Protein AF-A0A958MTB6-F1 (afdb_monomer_lite)

Radius of gyration: 20.21 Å; chains: 1; bounding box: 45×56×53 Å

Structure (mmCIF, N/CA/C/O backbone):
data_AF-A0A958MTB6-F1
#
_entry.id   AF-A0A958MTB6-F1
#
loop_
_atom_site.group_PDB
_atom_site.id
_atom_site.type_symbol
_atom_site.label_atom_id
_atom_site.label_alt_id
_atom_site.label_comp_id
_atom_site.label_asym_id
_atom_site.label_entity_id
_atom_site.label_seq_id
_atom_site.pdbx_PDB_ins_code
_atom_site.Cartn_x
_atom_site.Cartn_y
_atom_site.Cartn_z
_atom_site.occupancy
_atom_site.B_iso_or_equiv
_atom_site.auth_seq_id
_atom_site.auth_comp_id
_atom_site.auth_asym_id
_atom_site.auth_atom_id
_atom_site.pdbx_PDB_model_num
ATOM 1 N N . MET A 1 1 ? -4.939 -32.074 14.736 1.00 35.00 1 MET A N 1
ATOM 2 C CA . MET A 1 1 ? -4.522 -30.705 15.102 1.00 35.00 1 MET A CA 1
ATOM 3 C C . MET A 1 1 ? -5.734 -29.823 14.899 1.00 35.00 1 MET A C 1
ATOM 5 O O . MET A 1 1 ? -6.354 -29.906 13.851 1.00 35.00 1 MET A O 1
ATOM 9 N N . THR A 1 2 ? -6.175 -29.160 15.959 1.00 30.06 2 THR A N 1
ATOM 10 C CA . THR A 1 2 ? -7.461 -28.464 16.052 1.00 30.06 2 THR A CA 1
ATOM 11 C C . THR A 1 2 ? -7.505 -27.270 15.102 1.00 30.06 2 THR A C 1
ATOM 13 O O . THR A 1 2 ? -6.701 -26.353 15.252 1.00 30.06 2 THR A O 1
ATOM 16 N N . ASN A 1 3 ? -8.442 -27.291 14.148 1.00 31.84 3 ASN A N 1
ATOM 17 C CA . ASN A 1 3 ? -8.882 -26.104 13.418 1.00 31.84 3 ASN A CA 1
ATOM 18 C C . ASN A 1 3 ? -9.324 -25.067 14.451 1.00 31.84 3 ASN A C 1
ATOM 20 O O . ASN A 1 3 ? -10.330 -25.260 15.132 1.00 31.84 3 ASN A O 1
ATOM 24 N N . VAL A 1 4 ? -8.549 -23.998 14.604 1.00 36.50 4 VAL A N 1
ATOM 25 C CA . VAL A 1 4 ? -9.032 -22.792 15.270 1.00 36.50 4 VAL A CA 1
ATOM 26 C C . VAL A 1 4 ? -9.774 -22.022 14.189 1.00 36.50 4 VAL A C 1
ATOM 28 O O . VAL A 1 4 ? -9.198 -21.182 13.503 1.00 36.50 4 VAL A O 1
ATOM 31 N N . ASP A 1 5 ? -11.035 -22.392 13.969 1.00 39.91 5 ASP A N 1
ATOM 32 C CA . ASP A 1 5 ? -11.940 -21.567 13.181 1.00 39.91 5 ASP A CA 1
ATOM 33 C C . ASP A 1 5 ? -11.981 -20.181 13.836 1.00 39.91 5 ASP A C 1
ATOM 35 O O . ASP A 1 5 ? -12.165 -20.059 15.052 1.00 39.91 5 ASP A O 1
ATOM 39 N N . ALA A 1 6 ? -11.773 -19.128 13.041 1.00 45.69 6 ALA A N 1
ATOM 40 C CA . ALA A 1 6 ? -12.023 -17.768 13.499 1.00 45.69 6 ALA A CA 1
ATOM 41 C C . ALA A 1 6 ? -13.448 -17.708 14.084 1.00 45.69 6 ALA A C 1
ATOM 43 O O . ALA A 1 6 ? -14.355 -18.317 13.502 1.00 45.69 6 ALA A O 1
ATOM 44 N N . PRO A 1 7 ? -13.668 -17.030 15.225 1.00 43.62 7 PRO A N 1
ATOM 45 C CA . PRO A 1 7 ? -14.979 -17.000 15.859 1.00 43.62 7 PRO A CA 1
ATOM 46 C C . PRO A 1 7 ? -16.025 -16.532 14.843 1.00 43.62 7 PRO A C 1
ATOM 48 O O . PRO A 1 7 ? -15.918 -15.437 14.292 1.00 43.62 7 PRO A O 1
ATOM 51 N N . ARG A 1 8 ? -17.015 -17.390 14.562 1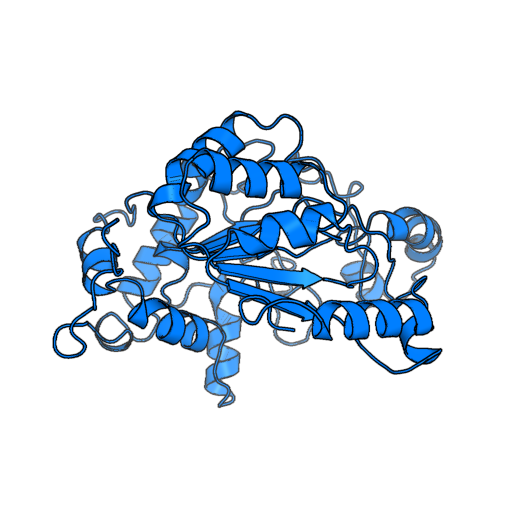.00 47.06 8 ARG A N 1
ATOM 52 C CA . ARG A 1 8 ? -18.190 -17.009 13.773 1.00 47.06 8 ARG A CA 1
ATOM 53 C C . ARG A 1 8 ? -18.909 -15.910 14.544 1.00 47.06 8 ARG A C 1
ATOM 55 O O . ARG A 1 8 ? -19.413 -16.161 15.635 1.00 47.06 8 ARG A O 1
ATOM 62 N N . ILE A 1 9 ? -18.907 -14.707 13.986 1.00 56.41 9 ILE A N 1
ATOM 63 C CA . ILE A 1 9 ? -19.651 -13.572 14.522 1.00 56.41 9 ILE A CA 1
ATOM 64 C C . ILE A 1 9 ? -21.142 -13.863 14.298 1.00 56.41 9 ILE A C 1
ATOM 66 O O . ILE A 1 9 ? -21.537 -14.212 13.185 1.00 56.41 9 ILE A O 1
ATOM 70 N N . ASP A 1 10 ? -21.951 -13.794 15.358 1.00 50.16 10 ASP A N 1
ATOM 71 C CA . ASP A 1 10 ? -23.407 -13.934 15.258 1.00 50.16 10 ASP A CA 1
ATOM 72 C C . ASP A 1 10 ? -23.985 -12.696 14.556 1.00 50.16 10 ASP A C 1
ATOM 74 O O . ASP A 1 10 ? -23.982 -11.591 15.106 1.00 50.16 10 ASP A O 1
ATOM 78 N N . GLU A 1 11 ? -24.481 -12.884 13.331 1.00 51.81 11 GLU A N 1
ATOM 79 C CA . GLU A 1 11 ? -25.045 -11.818 12.494 1.00 51.81 11 GLU A CA 1
ATOM 80 C C . GLU A 1 11 ? -26.240 -11.098 13.149 1.00 51.81 11 GLU A C 1
ATOM 82 O O . GLU A 1 11 ? -26.549 -9.968 12.769 1.00 51.81 11 GLU A O 1
ATOM 87 N N . ASN A 1 12 ? -26.910 -11.710 14.137 1.00 49.66 12 ASN A N 1
ATOM 88 C CA . ASN A 1 12 ? -28.063 -11.107 14.812 1.00 49.66 12 ASN A CA 1
ATOM 89 C C . ASN A 1 12 ? -27.691 -10.159 15.965 1.00 49.66 12 ASN A C 1
ATOM 91 O O . ASN A 1 12 ? -28.542 -9.380 16.396 1.00 49.66 12 ASN A O 1
ATOM 95 N N . GLU A 1 13 ? -26.446 -10.180 16.451 1.00 53.41 13 GLU A N 1
ATOM 96 C CA . GLU A 1 13 ? -25.978 -9.293 17.528 1.00 53.41 13 GLU A CA 1
ATOM 97 C C . GLU A 1 13 ? -25.024 -8.190 17.046 1.00 53.41 13 GLU A C 1
ATOM 99 O O . GLU A 1 13 ? -24.682 -7.279 17.809 1.00 53.41 13 GLU A O 1
ATOM 104 N N . GLU A 1 14 ? -24.589 -8.213 15.789 1.00 65.00 14 GLU A N 1
ATOM 105 C CA . GLU A 1 14 ? -23.603 -7.255 15.306 1.00 65.00 14 GLU A CA 1
ATOM 106 C C . GLU A 1 14 ? -24.216 -5.884 14.963 1.00 65.00 14 GLU A C 1
ATOM 108 O O . GLU A 1 14 ? -25.234 -5.764 14.279 1.00 65.00 14 GLU A O 1
ATOM 113 N N . LEU A 1 15 ? -23.582 -4.811 15.454 1.00 70.38 15 LEU A N 1
ATOM 114 C CA . LEU A 1 15 ? -23.970 -3.444 15.109 1.00 70.38 15 LEU A CA 1
ATOM 115 C C . LEU A 1 15 ? -23.732 -3.215 13.616 1.00 70.38 15 LEU A C 1
ATOM 117 O O . LEU A 1 15 ? -22.616 -3.385 13.135 1.00 70.38 15 LEU A O 1
ATOM 121 N N . ARG A 1 16 ? -24.758 -2.765 12.889 1.00 77.75 16 ARG A N 1
ATOM 122 C CA . ARG A 1 16 ? -24.563 -2.232 11.534 1.00 77.75 16 ARG A CA 1
ATOM 123 C C . ARG A 1 16 ? -23.779 -0.925 11.607 1.00 77.75 16 ARG A C 1
ATOM 125 O O . ARG A 1 16 ? -23.949 -0.158 12.553 1.00 77.75 16 ARG A O 1
ATOM 132 N N . ALA A 1 17 ? -22.965 -0.640 10.594 1.00 73.50 17 ALA A N 1
ATOM 133 C CA . ALA A 1 17 ? -22.175 0.589 10.538 1.00 73.50 17 ALA A CA 1
ATOM 134 C C . ALA A 1 17 ? -23.049 1.846 10.685 1.00 73.50 17 ALA A C 1
ATOM 136 O O . ALA A 1 17 ? -22.712 2.750 11.447 1.00 73.50 17 ALA A O 1
ATOM 137 N N . GLU A 1 18 ? -24.216 1.859 10.037 1.00 76.50 18 GLU A N 1
ATOM 138 C CA . GLU A 1 18 ? -25.180 2.960 10.109 1.00 76.50 18 GLU A CA 1
ATOM 139 C C . GLU A 1 18 ? -25.789 3.132 11.508 1.00 76.50 18 GLU A C 1
ATOM 141 O O . GLU A 1 18 ? -26.249 4.221 11.843 1.00 76.50 18 GLU A O 1
ATOM 146 N N . ALA A 1 19 ? -25.787 2.076 12.331 1.00 80.44 19 ALA A N 1
ATOM 147 C CA . ALA A 1 19 ? -26.238 2.134 13.718 1.00 80.44 19 ALA A CA 1
ATOM 148 C C . ALA A 1 19 ? -25.188 2.758 14.657 1.00 80.44 19 ALA A C 1
ATOM 150 O O . ALA A 1 19 ? -25.546 3.175 15.755 1.00 80.44 19 ALA A O 1
ATOM 151 N N . ILE A 1 20 ? -23.918 2.838 14.235 1.00 90.38 20 ILE A N 1
ATOM 152 C CA . ILE A 1 20 ? -22.859 3.557 14.959 1.00 90.38 20 ILE A CA 1
ATOM 153 C C . ILE A 1 20 ? -22.939 5.044 14.613 1.00 90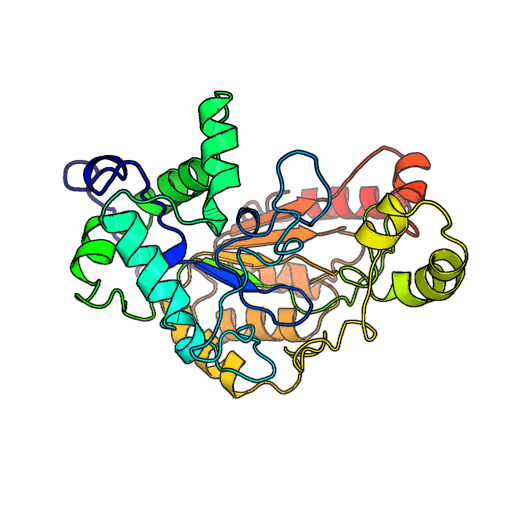.38 20 ILE A C 1
ATOM 155 O O . ILE A 1 20 ? -23.132 5.878 15.493 1.00 90.38 20 ILE A O 1
ATOM 159 N N . SER A 1 21 ? -22.813 5.377 13.326 1.00 94.38 21 SER A N 1
ATOM 160 C CA . SER A 1 21 ? -23.069 6.720 12.805 1.00 94.38 21 SER A CA 1
ATOM 161 C C . SER A 1 21 ? -23.216 6.698 11.274 1.00 94.38 21 SER A C 1
ATOM 163 O O . SER A 1 21 ? -22.693 5.796 10.612 1.00 94.38 21 SER A O 1
ATOM 165 N N . PRO A 1 22 ? -23.842 7.720 10.658 1.00 93.56 22 PRO A N 1
ATOM 166 C CA . PRO A 1 22 ? -23.945 7.813 9.197 1.00 93.56 22 PRO A CA 1
ATOM 167 C C . PRO A 1 22 ? -22.590 7.911 8.470 1.00 93.56 22 PRO A C 1
ATOM 169 O O . PRO A 1 22 ? -22.482 7.559 7.291 1.00 93.56 22 PRO A O 1
ATOM 172 N N . THR A 1 23 ? -21.551 8.397 9.158 1.00 94.50 23 THR A N 1
ATOM 173 C CA . THR A 1 23 ? -20.219 8.648 8.582 1.00 94.50 23 THR A CA 1
ATOM 174 C C . THR A 1 23 ? -19.189 7.585 8.947 1.00 94.50 23 THR A C 1
ATOM 176 O O . THR A 1 23 ? -18.033 7.690 8.527 1.00 94.50 23 THR A O 1
ATOM 179 N N . PHE A 1 24 ? -19.595 6.546 9.685 1.00 96.06 24 PHE A N 1
ATOM 180 C CA . PHE A 1 24 ? -18.700 5.496 10.143 1.00 96.06 24 PHE A CA 1
ATOM 181 C C . PHE A 1 24 ? -17.977 4.810 8.974 1.00 96.06 24 PHE A C 1
ATOM 183 O O . PHE A 1 24 ? -18.545 4.497 7.923 1.00 96.06 24 PHE A O 1
ATOM 190 N N . CYS A 1 25 ? -16.686 4.580 9.168 1.00 96.25 25 CYS A N 1
ATOM 191 C CA . CYS A 1 25 ? -15.827 3.792 8.301 1.00 96.25 25 CYS A CA 1
ATOM 192 C C . CYS A 1 25 ? -14.950 2.957 9.218 1.00 96.25 25 CYS A C 1
ATOM 194 O O . CYS A 1 25 ? -14.356 3.507 10.134 1.00 96.25 25 CYS A O 1
ATOM 196 N N . ILE A 1 26 ? -14.824 1.658 8.972 1.00 96.69 26 ILE A N 1
ATOM 197 C CA . ILE A 1 26 ? -14.063 0.787 9.874 1.00 96.69 26 ILE A CA 1
ATOM 198 C C . ILE A 1 26 ? -12.541 1.008 9.818 1.00 96.69 26 ILE A C 1
ATOM 200 O O . ILE A 1 26 ? -11.830 0.739 10.783 1.00 96.69 26 ILE A O 1
ATOM 204 N N . LEU A 1 27 ? -12.014 1.509 8.694 1.00 96.94 27 LEU A N 1
ATOM 205 C CA . LEU A 1 27 ? -10.569 1.549 8.434 1.00 96.94 27 LEU A CA 1
ATOM 206 C C . LEU A 1 27 ? -9.734 2.235 9.534 1.00 96.94 27 LEU A C 1
ATOM 208 O O . LEU A 1 27 ? -8.712 1.663 9.900 1.00 96.94 27 LEU A O 1
ATOM 212 N N . PRO A 1 28 ? -10.127 3.384 10.121 1.00 96.50 28 PRO A N 1
ATOM 213 C CA . PRO A 1 28 ? -9.334 4.031 11.168 1.00 96.50 28 PRO A CA 1
ATOM 214 C C . PRO A 1 28 ? -9.104 3.170 12.421 1.00 96.50 28 PRO A C 1
ATOM 216 O O . PRO A 1 28 ? -8.215 3.489 13.212 1.00 96.50 28 PRO A O 1
ATOM 219 N N . TRP A 1 29 ? -9.892 2.110 12.622 1.00 97.44 29 TRP A N 1
ATOM 220 C CA . TRP A 1 29 ? -9.763 1.182 13.748 1.00 97.44 29 TRP A CA 1
ATOM 221 C C . TRP A 1 29 ? -8.902 -0.044 13.447 1.00 97.44 29 TRP A C 1
ATOM 223 O O . TRP A 1 29 ? -8.425 -0.670 14.385 1.00 97.44 29 TRP A O 1
ATOM 233 N N . ILE A 1 30 ? -8.713 -0.409 12.175 1.00 97.19 30 ILE A N 1
ATOM 234 C CA . ILE A 1 30 ? -8.133 -1.717 11.818 1.00 97.19 30 ILE A CA 1
ATOM 235 C C . ILE A 1 30 ? -7.015 -1.663 10.776 1.00 97.19 30 ILE A C 1
ATOM 237 O O . ILE A 1 30 ? -6.334 -2.669 10.574 1.00 97.19 30 ILE A O 1
ATOM 241 N N . HIS A 1 31 ? -6.849 -0.528 10.091 1.00 96.88 31 HIS A N 1
ATOM 242 C CA . HIS A 1 31 ? -6.055 -0.423 8.874 1.00 96.88 31 HIS A CA 1
ATOM 243 C C . HIS A 1 31 ? -4.802 0.432 9.054 1.00 96.88 31 HIS A C 1
ATOM 245 O O . HIS A 1 31 ? -4.875 1.608 9.409 1.00 96.88 31 HIS A O 1
ATOM 251 N N . LEU A 1 32 ? -3.658 -0.152 8.716 1.00 96.00 32 LEU A N 1
ATOM 252 C CA . LEU A 1 32 ? -2.387 0.535 8.537 1.00 96.00 32 LEU A CA 1
ATOM 253 C C . LEU A 1 32 ? -2.142 0.756 7.044 1.00 96.00 32 LEU A C 1
ATOM 255 O O . LEU A 1 32 ? -2.235 -0.191 6.274 1.00 96.00 32 LEU A O 1
ATOM 259 N N . SER A 1 33 ? -1.773 1.969 6.624 1.00 95.06 33 SER A N 1
ATOM 260 C CA . SER A 1 33 ? -1.442 2.245 5.222 1.00 95.06 33 SER A CA 1
ATOM 261 C C . SER A 1 33 ? -0.252 3.179 5.090 1.00 95.06 33 SER A C 1
ATOM 263 O O . SER A 1 33 ? -0.234 4.259 5.687 1.00 95.06 33 SER A O 1
ATOM 265 N N . THR A 1 34 ? 0.721 2.793 4.267 1.00 93.81 34 THR A N 1
ATOM 266 C CA . THR A 1 34 ? 1.902 3.611 3.972 1.00 93.81 34 THR A CA 1
ATOM 267 C C . THR A 1 34 ? 1.862 4.179 2.553 1.00 93.81 34 THR A C 1
ATOM 269 O O . THR A 1 34 ? 1.105 3.751 1.679 1.00 93.81 34 THR A O 1
ATOM 272 N N . ARG A 1 35 ? 2.675 5.204 2.312 1.00 91.19 35 ARG A N 1
ATOM 273 C CA . ARG A 1 35 ? 3.118 5.637 0.984 1.00 91.19 35 ARG A CA 1
ATOM 274 C C . ARG A 1 35 ? 4.529 5.116 0.715 1.00 91.19 35 ARG A C 1
ATOM 276 O O . ARG A 1 35 ? 5.248 4.818 1.668 1.00 91.19 35 ARG A O 1
ATOM 283 N N . PRO A 1 36 ? 4.972 5.100 -0.556 1.00 92.50 36 PRO A N 1
ATOM 284 C CA . PRO A 1 36 ? 6.339 4.719 -0.901 1.00 92.50 36 PRO A CA 1
ATOM 285 C C . PRO A 1 36 ? 7.420 5.456 -0.095 1.00 92.50 36 PRO A C 1
ATOM 287 O O . PRO A 1 36 ? 8.438 4.873 0.244 1.00 92.50 36 PRO A O 1
ATOM 290 N N . ASN A 1 37 ? 7.210 6.723 0.261 1.00 91.06 37 ASN A N 1
ATOM 291 C CA . ASN A 1 37 ? 8.175 7.523 1.027 1.00 91.06 37 ASN A CA 1
ATOM 292 C C . ASN A 1 37 ? 8.080 7.358 2.562 1.00 91.06 37 ASN A C 1
ATOM 294 O O . ASN A 1 37 ? 8.682 8.141 3.297 1.00 91.06 37 ASN A O 1
ATOM 298 N N . GLY A 1 38 ? 7.279 6.409 3.052 1.00 92.12 38 GLY A N 1
ATOM 299 C CA . GLY A 1 38 ? 7.103 6.139 4.481 1.00 92.12 38 GLY A CA 1
ATOM 300 C C . GLY A 1 38 ? 6.039 6.991 5.172 1.00 92.12 38 GLY A C 1
ATOM 301 O O . GLY A 1 38 ? 5.773 6.768 6.351 1.00 92.12 38 GLY A O 1
ATOM 302 N N . HIS A 1 39 ? 5.388 7.935 4.474 1.00 92.00 39 HIS A N 1
ATOM 303 C CA . HIS A 1 39 ? 4.237 8.648 5.041 1.00 92.00 39 HIS A CA 1
ATOM 304 C C . HIS A 1 39 ? 3.110 7.673 5.363 1.00 92.00 39 HIS A C 1
ATOM 306 O O . HIS A 1 39 ? 2.659 6.923 4.494 1.00 92.00 39 HIS A O 1
ATOM 312 N N . LEU A 1 40 ? 2.609 7.743 6.589 1.00 93.25 40 LEU A N 1
ATOM 313 C CA . LEU A 1 40 ? 1.406 7.036 6.989 1.00 93.25 40 LEU A CA 1
ATOM 314 C C . LEU A 1 40 ? 0.171 7.807 6.530 1.00 93.25 40 LEU A C 1
ATOM 316 O O . LEU A 1 40 ? 0.140 9.041 6.523 1.00 93.25 40 LEU A O 1
ATOM 320 N N . ARG A 1 41 ? -0.861 7.075 6.116 1.00 92.50 41 ARG A N 1
ATOM 321 C CA . ARG A 1 41 ? -2.116 7.648 5.625 1.00 92.50 41 ARG A CA 1
ATOM 322 C C . ARG A 1 41 ? -3.327 6.908 6.167 1.00 92.50 41 ARG A C 1
ATOM 324 O O . ARG A 1 41 ? -3.257 5.714 6.425 1.00 92.50 41 ARG A O 1
ATOM 331 N N . LEU A 1 42 ? -4.453 7.612 6.255 1.00 93.12 42 LEU A N 1
ATOM 332 C CA . LEU A 1 42 ? -5.706 7.055 6.765 1.00 93.12 42 LEU A CA 1
ATOM 333 C C . LEU A 1 42 ? -6.189 5.868 5.914 1.00 93.12 42 LEU A C 1
ATOM 335 O O . LEU A 1 42 ? -6.527 4.798 6.414 1.00 93.12 42 LEU A O 1
ATOM 339 N N . CYS A 1 43 ? -6.212 6.059 4.595 1.00 92.31 43 CYS A N 1
ATOM 340 C CA . CYS A 1 43 ? -6.398 4.995 3.618 1.00 92.31 43 CYS A CA 1
ATOM 341 C C . CYS A 1 43 ? -5.910 5.445 2.235 1.00 92.31 43 CYS A C 1
ATOM 343 O O . CYS A 1 43 ? -5.596 6.619 2.017 1.00 92.31 43 CYS A O 1
ATOM 345 N N . CYS A 1 44 ? -5.883 4.528 1.266 1.00 85.81 44 CYS A N 1
ATOM 346 C CA . CYS A 1 44 ? -5.471 4.851 -0.100 1.00 85.81 44 CYS A CA 1
ATOM 347 C C . CYS A 1 44 ? -6.386 5.884 -0.793 1.00 85.81 44 CYS A C 1
ATOM 349 O O . CYS A 1 44 ? -5.900 6.680 -1.589 1.00 85.81 44 CYS A O 1
ATOM 351 N N . THR A 1 45 ? -7.687 5.920 -0.474 1.00 84.31 45 THR A N 1
ATOM 352 C CA . THR A 1 45 ? -8.650 6.873 -1.071 1.00 84.31 45 THR A CA 1
ATOM 353 C C . THR A 1 45 ? -8.627 8.238 -0.392 1.00 84.31 45 THR A C 1
ATOM 355 O O . THR A 1 45 ? -8.892 9.244 -1.048 1.00 84.31 45 THR A O 1
ATOM 358 N N . ALA A 1 46 ? -8.245 8.288 0.888 1.00 78.44 46 ALA A N 1
ATOM 359 C CA . ALA A 1 46 ? -8.120 9.525 1.661 1.00 78.44 46 ALA A CA 1
ATOM 360 C C . ALA A 1 46 ? -7.034 10.473 1.122 1.00 78.44 46 ALA A C 1
ATOM 362 O O . ALA A 1 46 ? -6.916 11.620 1.534 1.00 78.44 46 ALA A O 1
ATOM 363 N N . ASN A 1 47 ? -6.240 9.962 0.187 1.00 64.69 47 ASN A N 1
ATOM 364 C CA . ASN A 1 47 ? -5.106 10.588 -0.456 1.00 64.69 47 ASN A CA 1
ATOM 365 C C . ASN A 1 47 ? -5.246 10.468 -1.973 1.00 64.69 47 ASN A C 1
ATOM 367 O O . ASN A 1 47 ? -4.281 10.113 -2.648 1.00 64.69 47 ASN A O 1
ATOM 371 N N . ALA A 1 48 ? -6.454 10.697 -2.506 1.00 50.59 48 ALA A N 1
ATOM 372 C CA . ALA A 1 48 ? -6.626 10.799 -3.947 1.00 50.59 48 ALA A CA 1
ATOM 373 C C . ALA A 1 48 ? -5.545 11.764 -4.458 1.00 50.59 48 ALA A C 1
ATOM 375 O O . ALA A 1 48 ? -5.435 12.887 -3.984 1.00 50.59 48 ALA A O 1
ATOM 376 N N . SER A 1 49 ? -4.642 11.204 -5.256 1.00 50.31 49 SER A N 1
ATOM 377 C CA . SER A 1 49 ? -3.441 11.798 -5.836 1.00 50.31 49 SER A CA 1
ATOM 378 C C . SER A 1 49 ? -3.768 13.147 -6.440 1.00 50.31 49 SER A C 1
ATOM 380 O O . SER A 1 49 ? -4.635 13.085 -7.287 1.00 50.31 49 SER A O 1
ATOM 382 N N . SER A 1 50 ? -3.090 14.267 -6.135 1.00 48.66 50 SER A N 1
ATOM 383 C CA . SER A 1 50 ? -3.399 15.679 -6.526 1.00 48.66 50 SER A CA 1
ATOM 384 C C . SER A 1 50 ? -3.932 15.949 -7.957 1.00 48.66 50 SER A C 1
ATOM 386 O O . SER A 1 50 ? -4.371 17.045 -8.287 1.00 48.66 50 SER A O 1
ATOM 388 N N . VAL A 1 51 ? -3.877 14.941 -8.814 1.00 46.28 51 VAL A N 1
ATOM 389 C CA . VAL A 1 51 ? -4.527 14.700 -10.098 1.00 46.28 51 VAL A CA 1
ATOM 390 C C . VAL A 1 51 ? -6.049 14.436 -9.982 1.00 46.28 51 VAL A C 1
ATOM 392 O O . VAL A 1 51 ? -6.493 13.333 -9.659 1.00 46.28 51 VAL A O 1
ATOM 395 N N . GLY A 1 52 ? -6.881 15.416 -10.349 1.00 48.25 52 GLY A N 1
ATOM 396 C CA . GLY A 1 52 ? -8.311 15.213 -10.651 1.00 48.25 52 GLY A CA 1
ATOM 397 C C . GLY A 1 52 ? -9.233 16.342 -10.176 1.00 48.25 52 GLY A C 1
ATOM 398 O O . GLY A 1 52 ? -8.955 17.020 -9.192 1.00 48.25 52 GLY A O 1
ATOM 399 N N . ALA A 1 53 ? -10.369 16.532 -10.858 1.00 45.56 53 ALA A N 1
ATOM 400 C CA . ALA A 1 53 ? -11.288 17.655 -10.617 1.00 45.56 53 ALA A CA 1
ATOM 401 C C . ALA A 1 53 ? -11.966 17.651 -9.231 1.00 45.56 53 ALA A C 1
ATOM 403 O O . ALA A 1 53 ? -12.447 18.685 -8.774 1.00 45.56 53 ALA A O 1
ATOM 404 N N . THR A 1 54 ? -12.011 16.505 -8.547 1.00 47.28 54 THR A N 1
ATOM 405 C CA . THR A 1 54 ? -12.725 16.343 -7.269 1.00 47.28 54 THR A CA 1
ATOM 406 C C . THR A 1 54 ? -11.854 16.552 -6.029 1.00 47.28 54 THR A C 1
ATOM 408 O O . THR A 1 54 ? -12.352 16.386 -4.908 1.00 47.28 54 THR A O 1
ATOM 411 N N . GLN A 1 55 ? -10.585 16.926 -6.207 1.00 54.72 55 GLN A N 1
ATOM 412 C CA . GLN A 1 55 ? -9.580 16.899 -5.149 1.00 54.72 55 GLN A CA 1
ATOM 413 C C . GLN A 1 55 ? -9.273 18.240 -4.500 1.00 54.72 55 GLN A C 1
ATOM 415 O O . GLN A 1 55 ? -9.497 19.312 -5.060 1.00 54.72 55 GLN A O 1
ATOM 420 N N . ASP A 1 56 ? -8.718 18.148 -3.294 1.00 52.94 56 ASP A N 1
ATOM 421 C CA . ASP A 1 56 ? -8.280 19.297 -2.525 1.00 52.94 56 ASP A CA 1
ATOM 422 C C . ASP A 1 56 ? -6.961 19.861 -3.085 1.00 52.94 56 ASP A C 1
ATOM 424 O O . ASP A 1 56 ? -5.878 19.304 -2.881 1.00 52.94 56 ASP A O 1
ATOM 428 N N . LYS A 1 57 ? -7.066 20.996 -3.788 1.00 53.50 57 LYS A N 1
ATOM 429 C CA . LYS A 1 57 ? -5.920 21.752 -4.319 1.00 53.50 57 LYS A CA 1
ATOM 430 C C . LYS A 1 57 ? -5.158 22.536 -3.241 1.00 53.50 57 LYS A C 1
ATOM 432 O O . LYS A 1 57 ? -4.029 22.945 -3.483 1.00 53.50 57 LYS A O 1
ATOM 437 N N . LYS A 1 58 ? -5.753 22.763 -2.063 1.00 51.41 58 LYS A N 1
ATOM 438 C CA . LYS A 1 58 ? -5.157 23.529 -0.956 1.00 51.41 58 LYS A CA 1
ATOM 439 C C . LYS A 1 58 ? -4.143 22.692 -0.177 1.00 51.41 58 LYS A C 1
ATOM 441 O O . LYS A 1 58 ? -3.128 23.231 0.252 1.00 51.41 58 LYS A O 1
ATOM 446 N N . TYR A 1 59 ? -4.404 21.395 -0.016 1.00 51.34 59 TYR A N 1
ATOM 447 C CA . TYR A 1 59 ? -3.524 20.468 0.709 1.00 51.34 59 TYR A CA 1
ATOM 448 C C . TYR A 1 59 ? -2.833 19.431 -0.195 1.00 51.34 59 TYR A C 1
ATOM 450 O O . TYR A 1 59 ? -2.260 18.473 0.312 1.00 51.34 59 TYR A O 1
ATOM 458 N N . GLY A 1 60 ? -2.878 19.606 -1.522 1.00 55.03 60 GLY A N 1
ATOM 459 C CA . GLY A 1 60 ? -1.946 18.968 -2.462 1.00 55.03 60 GLY A CA 1
ATOM 460 C C . GLY A 1 60 ? -1.880 17.440 -2.406 1.00 55.03 60 GLY A C 1
ATOM 461 O O . GLY A 1 60 ? -0.788 16.880 -2.430 1.00 55.03 60 GLY A O 1
ATOM 462 N N . GLY A 1 61 ? -3.024 16.755 -2.321 1.00 60.34 61 GLY A N 1
ATOM 463 C CA . GLY A 1 61 ? -3.076 15.288 -2.264 1.00 60.34 61 GLY A CA 1
ATOM 464 C C . GLY A 1 61 ? -2.551 14.687 -0.954 1.00 60.34 61 GLY A C 1
ATOM 465 O O . GLY A 1 61 ? -2.426 13.470 -0.868 1.00 60.34 61 GLY A O 1
ATOM 466 N N . GLU A 1 62 ? -2.256 15.500 0.064 1.00 71.12 62 GLU A N 1
ATOM 467 C CA . GLU A 1 62 ? -1.718 15.084 1.370 1.00 71.12 62 GLU A CA 1
ATOM 468 C C . GLU A 1 62 ? -2.755 15.153 2.503 1.00 71.12 62 GLU A C 1
ATOM 470 O O . GLU A 1 62 ? -2.435 14.940 3.671 1.00 71.12 62 GLU A O 1
ATOM 475 N N . VAL A 1 63 ? -4.019 15.433 2.177 1.00 74.75 63 VAL A N 1
ATOM 476 C CA . VAL A 1 63 ? -5.108 15.612 3.154 1.00 74.75 63 VAL A CA 1
ATOM 477 C C . VAL A 1 63 ? -5.327 14.391 4.061 1.00 74.75 63 VAL A C 1
ATOM 479 O O . VAL A 1 63 ? -5.705 14.535 5.224 1.00 74.75 63 VAL A O 1
ATOM 482 N N . GLY A 1 64 ? -5.063 13.188 3.551 1.00 81.38 64 GLY A N 1
ATOM 483 C CA . GLY A 1 64 ? -5.155 11.930 4.285 1.00 81.38 64 GLY A CA 1
ATOM 484 C C . GLY A 1 64 ? -3.838 11.440 4.878 1.00 81.38 64 GLY A C 1
ATOM 485 O O . GLY A 1 64 ? -3.806 10.302 5.341 1.00 81.38 64 GLY A O 1
ATOM 486 N N . ILE A 1 65 ? -2.754 12.223 4.830 1.00 89.00 65 ILE A N 1
ATOM 487 C CA . ILE A 1 65 ? -1.512 11.914 5.552 1.00 89.00 65 ILE A CA 1
ATOM 488 C C . ILE A 1 65 ? -1.740 12.157 7.045 1.00 89.00 65 ILE A C 1
ATOM 490 O O . ILE A 1 65 ? -2.250 13.206 7.441 1.00 89.00 65 ILE A O 1
ATOM 494 N N . LEU A 1 66 ? -1.362 11.178 7.867 1.00 91.06 66 LEU A N 1
ATOM 495 C CA . LEU A 1 66 ? -1.403 11.305 9.321 1.00 91.06 66 LEU A CA 1
ATOM 496 C C . LEU A 1 66 ? -0.426 12.396 9.748 1.00 91.06 66 LEU A C 1
ATOM 498 O O . LEU A 1 66 ? 0.689 12.458 9.236 1.00 91.06 66 LEU A O 1
ATOM 502 N N . LYS A 1 67 ? -0.819 13.233 10.706 1.00 87.50 67 LYS A N 1
ATOM 503 C CA . LYS A 1 67 ? 0.028 14.315 11.218 1.00 87.50 67 LYS A CA 1
ATOM 504 C C . LYS A 1 67 ? 0.307 14.122 12.698 1.00 87.50 67 LYS A C 1
ATOM 506 O O . LYS A 1 67 ? -0.587 13.741 13.453 1.00 87.50 67 LYS A O 1
ATOM 511 N N . ASN A 1 68 ? 1.546 14.381 13.097 1.00 81.19 68 ASN A N 1
ATOM 512 C CA . ASN A 1 68 ? 1.917 14.458 14.503 1.00 81.19 68 ASN A CA 1
ATOM 513 C C . ASN A 1 68 ? 1.422 15.774 15.130 1.00 81.19 68 ASN A C 1
ATOM 515 O O . ASN A 1 68 ? 0.850 16.631 14.456 1.00 81.19 68 ASN A O 1
ATOM 519 N N . GLU A 1 69 ? 1.657 15.936 16.430 1.00 78.50 69 GLU A N 1
ATOM 520 C CA . GLU A 1 69 ? 1.194 17.085 17.224 1.00 78.50 69 GLU A CA 1
ATOM 521 C C . GLU A 1 69 ? 1.750 18.432 16.733 1.00 78.50 69 GLU A C 1
ATOM 523 O O . GLU A 1 69 ? 1.106 19.467 16.883 1.00 78.50 69 GLU A O 1
ATOM 528 N N . ASN A 1 70 ? 2.901 18.415 16.055 1.00 80.12 70 ASN A N 1
ATOM 529 C CA . ASN A 1 70 ? 3.523 19.597 15.456 1.00 80.12 70 ASN A CA 1
ATOM 530 C C . ASN A 1 70 ? 3.013 19.882 14.030 1.00 80.12 70 ASN A C 1
ATOM 532 O O . ASN A 1 70 ? 3.554 20.740 13.333 1.00 80.12 70 ASN A O 1
ATOM 536 N N . GLY A 1 71 ? 2.015 19.130 13.555 1.00 80.44 71 GLY A N 1
ATOM 537 C CA . GLY A 1 71 ? 1.450 19.250 12.213 1.00 80.44 71 GLY A CA 1
ATOM 538 C C . GLY A 1 71 ? 2.318 18.666 11.093 1.00 80.44 71 GLY A C 1
ATOM 539 O O . GLY A 1 71 ? 1.936 18.785 9.927 1.00 80.44 71 GLY A O 1
ATOM 540 N N . ARG A 1 72 ? 3.452 18.025 11.416 1.00 83.94 72 ARG A N 1
ATOM 541 C CA . ARG A 1 72 ? 4.321 17.352 10.434 1.00 83.94 72 ARG A CA 1
ATOM 542 C C . ARG A 1 72 ? 3.763 15.968 10.079 1.00 83.94 72 ARG A C 1
ATOM 544 O O . ARG A 1 72 ? 3.129 15.346 10.935 1.00 83.94 72 ARG A O 1
ATOM 551 N N . PRO A 1 73 ? 4.001 15.457 8.858 1.00 88.44 73 PRO A N 1
ATOM 552 C CA . PRO A 1 73 ? 3.650 14.086 8.499 1.00 88.44 73 PRO A CA 1
ATOM 553 C C . PRO A 1 73 ? 4.194 13.059 9.498 1.00 88.44 73 PRO A C 1
ATOM 555 O O . PRO A 1 73 ? 5.373 13.081 9.839 1.00 88.44 73 PRO A O 1
ATOM 558 N N . ALA A 1 74 ? 3.348 12.128 9.935 1.00 91.19 74 ALA A N 1
ATOM 559 C CA . ALA A 1 74 ? 3.793 10.908 10.590 1.00 91.19 74 ALA A CA 1
ATOM 560 C C . ALA A 1 74 ? 4.458 10.029 9.523 1.00 91.19 74 ALA A C 1
ATOM 562 O O . ALA A 1 74 ? 3.795 9.497 8.625 1.00 91.19 74 ALA A O 1
ATOM 563 N N . ASN A 1 75 ? 5.782 9.939 9.590 1.00 92.81 75 ASN A N 1
ATOM 564 C CA . ASN A 1 75 ? 6.602 9.214 8.634 1.00 92.81 75 ASN A CA 1
ATOM 565 C C . ASN A 1 75 ? 7.401 8.133 9.364 1.00 92.81 75 ASN A C 1
ATOM 567 O O . ASN A 1 75 ? 8.062 8.437 10.351 1.00 92.81 75 ASN A O 1
ATOM 571 N N . LEU A 1 76 ? 7.405 6.909 8.837 1.00 92.94 76 LEU A N 1
ATOM 572 C CA . LEU A 1 76 ? 8.155 5.781 9.401 1.00 92.94 76 LEU A CA 1
ATOM 573 C C . LEU A 1 76 ? 9.685 5.967 9.413 1.00 92.94 76 LEU A C 1
ATOM 575 O O . LEU A 1 76 ? 10.385 5.182 10.038 1.00 92.94 76 LEU A O 1
ATOM 579 N N . ASN A 1 77 ? 10.210 7.013 8.769 1.00 89.31 77 ASN A N 1
ATOM 580 C CA . ASN A 1 77 ? 11.608 7.439 8.895 1.00 89.31 77 ASN A CA 1
ATOM 581 C C . ASN A 1 77 ? 11.920 8.176 10.210 1.00 89.31 77 ASN A C 1
ATOM 583 O O . ASN A 1 77 ? 13.076 8.231 10.614 1.00 89.31 77 ASN A O 1
ATOM 587 N N . GLU A 1 78 ? 10.918 8.787 10.847 1.00 88.88 78 GLU A N 1
ATOM 588 C CA . GLU A 1 78 ? 11.095 9.645 12.032 1.00 88.88 78 GLU A CA 1
ATOM 589 C C . GLU A 1 78 ? 10.148 9.274 13.190 1.00 88.88 78 GLU A C 1
ATOM 591 O O . GLU A 1 78 ? 10.281 9.794 14.294 1.00 88.88 78 GLU A O 1
ATOM 596 N N . THR A 1 79 ? 9.145 8.428 12.954 1.00 88.94 79 THR A N 1
ATOM 597 C CA . THR A 1 79 ? 8.092 8.063 13.912 1.00 88.94 79 THR A CA 1
ATOM 598 C C . THR A 1 79 ? 7.845 6.562 13.850 1.00 88.94 79 THR A C 1
ATOM 600 O O . THR A 1 79 ? 7.815 5.989 12.764 1.00 88.94 79 THR A O 1
ATOM 603 N N . ASP A 1 80 ? 7.637 5.922 14.997 1.00 92.25 80 ASP A N 1
ATOM 604 C CA . ASP A 1 80 ? 7.292 4.503 15.055 1.00 92.25 80 ASP A CA 1
ATOM 605 C C . ASP A 1 80 ? 5.803 4.247 14.732 1.00 92.25 80 ASP A C 1
ATOM 607 O O . ASP A 1 80 ? 4.962 5.154 14.748 1.00 92.25 80 ASP A O 1
ATOM 611 N N . LEU A 1 81 ? 5.472 2.996 14.406 1.00 94.25 81 LEU A N 1
ATOM 612 C CA . LEU A 1 81 ? 4.140 2.583 13.964 1.00 94.25 81 LEU A CA 1
ATOM 613 C C . LEU A 1 81 ? 3.068 2.857 15.028 1.00 94.25 81 LEU A C 1
ATOM 615 O O . LEU A 1 81 ? 2.004 3.392 14.704 1.00 94.25 81 LEU A O 1
ATOM 619 N N . LEU A 1 82 ? 3.330 2.505 16.288 1.00 94.25 82 LEU A N 1
ATOM 620 C CA . LEU A 1 82 ? 2.332 2.600 17.356 1.00 94.25 82 LEU A CA 1
ATOM 621 C C . LEU A 1 82 ? 2.084 4.049 17.792 1.00 94.25 82 LEU A C 1
ATOM 623 O O . LEU A 1 82 ? 0.933 4.426 18.023 1.00 94.25 82 LEU A O 1
ATOM 627 N N . SER A 1 83 ? 3.122 4.888 17.815 1.00 93.38 83 SER A N 1
ATOM 628 C CA . SER A 1 83 ? 2.963 6.332 18.027 1.00 93.38 83 SER A CA 1
ATOM 629 C C . SER A 1 83 ? 2.075 6.967 16.957 1.00 93.38 83 SER A C 1
ATOM 631 O O . SER A 1 83 ? 1.224 7.805 17.258 1.00 93.38 83 SER A O 1
ATOM 633 N N . ALA A 1 84 ? 2.223 6.554 15.696 1.00 93.69 84 ALA A N 1
ATOM 634 C CA . ALA A 1 84 ? 1.372 7.051 14.624 1.00 93.69 84 ALA A CA 1
ATOM 635 C C . ALA A 1 84 ? -0.060 6.488 14.675 1.00 93.69 84 ALA A C 1
ATOM 637 O O . ALA A 1 84 ? -1.005 7.216 14.371 1.00 93.69 84 ALA A O 1
ATOM 638 N N . TRP A 1 85 ? -0.235 5.231 15.099 1.00 95.50 85 TRP A N 1
ATOM 639 C CA . TRP A 1 85 ? -1.533 4.551 15.206 1.00 95.50 85 TRP A CA 1
ATOM 640 C C . TRP A 1 85 ? -2.555 5.301 16.073 1.00 95.50 85 TRP A C 1
ATOM 642 O O . TRP A 1 85 ? -3.745 5.344 15.749 1.00 95.50 85 TRP A O 1
ATOM 652 N N . ASN A 1 86 ? -2.086 5.906 17.165 1.00 94.75 86 ASN A N 1
ATOM 653 C CA . ASN A 1 86 ? -2.898 6.670 18.110 1.00 94.75 86 ASN A CA 1
ATOM 654 C C . ASN A 1 86 ? -2.481 8.138 18.197 1.00 94.75 86 ASN A C 1
ATOM 656 O O . ASN A 1 86 ? -2.702 8.762 19.230 1.00 94.75 86 ASN A O 1
ATOM 660 N N . ASN A 1 87 ? -1.905 8.721 17.144 1.00 93.56 87 ASN A N 1
ATOM 661 C CA . ASN A 1 87 ? -1.615 10.154 17.154 1.00 93.56 87 ASN A CA 1
ATOM 662 C C . ASN A 1 87 ? -2.902 11.004 17.206 1.00 93.56 87 ASN A C 1
ATOM 664 O O . ASN A 1 87 ? -4.009 10.509 16.976 1.00 93.56 87 ASN A O 1
ATOM 668 N N . GLN A 1 88 ? -2.752 12.305 17.479 1.00 92.62 88 GLN A N 1
ATOM 669 C CA . GLN A 1 88 ? -3.890 13.224 17.589 1.00 92.62 88 GLN A CA 1
ATOM 670 C C . GLN A 1 88 ? -4.790 13.189 16.343 1.00 92.62 88 GLN A C 1
ATOM 672 O O . GLN A 1 88 ? -6.006 13.131 16.479 1.00 92.62 88 GLN A O 1
ATOM 677 N N . TYR A 1 89 ? -4.208 13.121 15.140 1.00 92.88 89 TYR A N 1
ATOM 678 C CA . TYR A 1 89 ? -4.976 13.036 13.895 1.00 92.88 89 TYR A CA 1
ATOM 679 C C . TYR A 1 89 ? -5.898 11.805 13.854 1.00 92.88 89 TYR A C 1
ATOM 681 O O . TYR A 1 89 ? -7.075 11.931 13.525 1.00 92.88 89 TYR A O 1
ATOM 689 N N . MET A 1 90 ? -5.390 10.613 14.182 1.00 95.62 90 MET A N 1
ATOM 690 C CA . MET A 1 90 ? -6.184 9.379 14.165 1.00 95.62 90 MET A CA 1
ATOM 691 C C . MET A 1 90 ? -7.276 9.390 15.231 1.00 95.62 90 MET A C 1
ATOM 693 O O . MET A 1 90 ? -8.414 9.012 14.944 1.00 95.62 90 MET A O 1
ATOM 697 N N . ARG A 1 91 ? -6.946 9.869 16.436 1.00 96.00 91 ARG A N 1
ATOM 698 C CA . ARG A 1 91 ? -7.906 10.053 17.529 1.00 96.00 91 ARG A CA 1
ATOM 699 C C . ARG A 1 91 ? -9.049 10.986 17.123 1.00 96.00 91 ARG A C 1
ATOM 701 O O . ARG A 1 91 ? -10.217 10.618 17.252 1.00 96.00 91 ARG A O 1
ATOM 708 N N . ASP A 1 92 ? -8.718 12.134 16.534 1.00 94.81 92 ASP A N 1
ATOM 709 C CA . ASP A 1 92 ? -9.696 13.111 16.051 1.00 94.81 92 ASP A CA 1
ATOM 710 C C . ASP A 1 92 ? -10.586 12.529 14.954 1.00 94.81 92 ASP A C 1
ATOM 712 O O . ASP A 1 92 ? -11.804 12.687 15.005 1.00 94.81 92 ASP A O 1
ATOM 716 N N . VAL A 1 93 ? -10.006 11.813 13.985 1.00 95.25 93 VAL A N 1
ATOM 717 C CA . VAL A 1 93 ? -10.763 11.170 12.902 1.00 95.25 93 VAL A CA 1
ATOM 718 C C . VAL A 1 93 ? -11.774 10.163 13.450 1.00 95.25 93 VAL A C 1
ATOM 720 O O . VAL A 1 93 ? -12.933 10.187 13.032 1.00 95.25 93 VAL A O 1
ATOM 723 N N . ARG A 1 94 ? -11.371 9.306 14.395 1.00 97.25 94 ARG A N 1
ATOM 724 C CA . ARG A 1 94 ? -12.279 8.335 15.028 1.00 97.25 94 ARG A CA 1
ATOM 725 C C . ARG A 1 94 ? -13.403 9.046 15.777 1.00 97.25 94 ARG A C 1
ATOM 727 O O . ARG A 1 94 ? -14.568 8.721 15.568 1.00 97.25 94 ARG A O 1
ATOM 734 N N . GLN A 1 95 ? -13.079 10.065 16.572 1.00 97.50 95 GLN A N 1
ATOM 735 C CA . GLN A 1 95 ? -14.067 10.854 17.312 1.00 97.50 95 GLN A CA 1
ATOM 736 C C . GLN A 1 95 ? -15.038 11.608 16.392 1.00 97.50 95 GLN A C 1
ATOM 738 O O . GLN A 1 95 ? -16.240 11.620 16.643 1.00 97.50 95 GLN A O 1
ATOM 743 N N . MET A 1 96 ? -14.543 12.202 15.303 1.00 96.25 96 MET A N 1
ATOM 744 C CA . MET A 1 96 ? -15.376 12.822 14.269 1.00 96.25 96 MET A CA 1
ATOM 745 C C . MET A 1 96 ? -16.361 11.810 13.683 1.00 96.25 96 MET A C 1
ATOM 747 O O . MET A 1 96 ? -17.563 12.063 13.677 1.00 96.25 96 MET A O 1
ATOM 751 N N . MET A 1 97 ? -15.876 10.641 13.256 1.00 96.31 97 MET A N 1
ATOM 752 C CA . MET A 1 97 ? -16.740 9.599 12.702 1.00 96.31 97 MET A CA 1
ATOM 753 C C . MET A 1 97 ? -17.777 9.108 13.718 1.00 96.31 97 MET A C 1
ATOM 755 O O . MET A 1 97 ? -18.938 8.963 13.356 1.00 96.31 97 MET A O 1
ATOM 759 N N . LEU A 1 98 ? -17.413 8.912 14.989 1.00 96.50 98 LEU A N 1
ATOM 760 C CA . LEU A 1 98 ? -18.360 8.490 16.033 1.00 96.50 98 LEU A CA 1
ATOM 761 C C . LEU A 1 98 ? -19.461 9.527 16.300 1.00 96.50 98 LEU A C 1
ATOM 763 O O . LEU A 1 98 ? -20.587 9.153 16.611 1.00 96.50 98 LEU A O 1
ATOM 767 N N . ARG A 1 99 ? -19.175 10.823 16.135 1.00 96.50 99 ARG A N 1
ATOM 768 C CA . ARG A 1 99 ? -20.183 11.892 16.247 1.00 96.50 99 ARG A CA 1
ATOM 769 C C . ARG A 1 99 ? -21.029 12.090 14.988 1.00 96.50 99 ARG A C 1
ATOM 771 O O . ARG A 1 99 ? -21.976 12.870 15.022 1.00 96.50 99 ARG A O 1
ATOM 778 N N . GLY A 1 100 ? -20.703 11.410 13.888 1.00 96.44 100 GLY A N 1
ATOM 779 C CA . GLY A 1 100 ? -21.358 11.616 12.596 1.00 96.44 100 GLY A CA 1
ATOM 780 C C . GLY A 1 100 ? -20.780 12.778 11.776 1.00 96.44 100 GLY A C 1
ATOM 781 O O . GLY A 1 100 ? -21.389 13.177 10.787 1.00 96.44 100 GLY A O 1
ATOM 782 N N . ASP A 1 101 ? -19.613 13.310 12.147 1.00 95.75 101 ASP A N 1
ATOM 783 C CA . ASP A 1 101 ? -18.895 14.316 11.360 1.00 95.75 101 ASP A CA 1
ATOM 784 C C . ASP A 1 101 ? -18.160 13.645 10.180 1.00 95.75 101 ASP A C 1
ATOM 786 O O . ASP A 1 101 ? -17.773 12.474 10.251 1.00 95.75 101 ASP A O 1
ATOM 790 N N . ILE A 1 102 ? -17.921 14.391 9.093 1.00 92.94 102 ILE A N 1
ATOM 791 C CA . ILE A 1 102 ? -17.143 13.928 7.931 1.00 92.94 102 ILE A CA 1
ATOM 792 C C . ILE A 1 102 ? -15.710 14.472 8.026 1.00 92.94 102 ILE A C 1
ATOM 794 O O . ILE A 1 102 ? -15.506 15.678 7.858 1.00 92.94 102 ILE A O 1
ATOM 798 N N . PRO A 1 103 ? -14.685 13.623 8.237 1.00 90.88 103 PRO A N 1
ATOM 799 C CA . PRO A 1 103 ? -13.298 14.067 8.166 1.00 90.88 103 PRO A CA 1
ATOM 800 C C . PRO A 1 103 ? -12.959 14.607 6.774 1.00 90.88 103 PRO A C 1
ATOM 802 O O . PRO A 1 103 ? -13.335 14.012 5.763 1.00 90.88 103 PRO A O 1
ATOM 805 N N . ALA A 1 104 ? -12.182 15.693 6.705 1.00 85.88 104 ALA A N 1
ATOM 806 C CA . ALA A 1 104 ? -11.793 16.319 5.434 1.00 85.88 104 ALA A CA 1
ATOM 807 C C . ALA A 1 104 ? -11.119 15.329 4.465 1.00 85.88 104 ALA A C 1
ATOM 809 O O . ALA A 1 104 ? -11.358 15.352 3.258 1.00 85.88 104 ALA A O 1
ATOM 810 N N . SER A 1 105 ? -10.331 14.398 5.003 1.00 86.50 105 SER A N 1
ATOM 811 C CA . SER A 1 105 ? -9.673 13.341 4.236 1.00 86.50 105 SER A CA 1
ATOM 812 C C . SER A 1 105 ? -10.640 12.310 3.645 1.00 86.50 105 SER A C 1
ATOM 814 O O . SER A 1 105 ? -10.286 11.605 2.708 1.00 86.50 105 SER A O 1
ATOM 816 N N . CYS A 1 106 ? -11.878 12.233 4.132 1.00 90.62 106 CYS A N 1
ATOM 817 C CA . CYS A 1 106 ? -12.876 11.258 3.694 1.00 90.62 106 CYS A CA 1
ATOM 818 C C . CYS A 1 106 ? -13.855 11.806 2.645 1.00 90.62 106 CYS A C 1
ATOM 820 O O . CYS A 1 106 ? -14.612 11.021 2.073 1.00 90.62 106 CYS A O 1
ATOM 822 N N . LEU A 1 107 ? -13.815 13.111 2.334 1.00 88.75 107 LEU A N 1
ATOM 823 C CA . LEU A 1 107 ? -14.774 13.791 1.446 1.00 88.75 107 LEU A CA 1
ATOM 824 C C . LEU A 1 107 ? -14.963 13.105 0.088 1.00 88.75 107 LEU A C 1
ATOM 826 O O . LEU A 1 107 ? -16.062 13.119 -0.456 1.00 88.75 107 LEU A O 1
ATOM 830 N N . LYS A 1 108 ? -13.917 12.479 -0.465 1.00 87.12 108 LYS A N 1
ATOM 831 C CA . LYS A 1 108 ? -14.024 11.756 -1.739 1.00 87.12 108 LYS A CA 1
ATOM 832 C C . LYS A 1 108 ? -15.046 10.616 -1.684 1.00 87.12 108 LYS A C 1
ATOM 834 O O . LYS A 1 108 ? -15.812 10.477 -2.628 1.00 87.12 108 LYS A O 1
ATOM 839 N N . CYS A 1 109 ? -15.080 9.839 -0.599 1.00 91.81 109 CYS A N 1
ATOM 840 C CA . CYS A 1 109 ? -16.041 8.739 -0.473 1.00 91.81 109 CYS A CA 1
ATOM 841 C C . CYS A 1 109 ? -17.481 9.265 -0.461 1.00 91.81 109 CYS A C 1
ATOM 843 O O . CYS A 1 109 ? -18.333 8.722 -1.151 1.00 91.81 109 CYS A O 1
ATOM 845 N N . PHE A 1 110 ? -17.729 10.365 0.250 1.00 92.06 110 PHE A N 1
ATOM 846 C CA . PHE A 1 110 ? -19.055 10.981 0.305 1.00 92.06 110 PHE A CA 1
ATOM 847 C C . PHE A 1 110 ? -19.471 11.577 -1.045 1.00 92.06 110 PHE A C 1
ATOM 849 O O . PHE A 1 110 ? -20.602 11.377 -1.463 1.00 92.06 110 PHE A O 1
ATOM 856 N N . LYS A 1 111 ? -18.548 12.195 -1.796 1.00 90.56 111 LYS A N 1
ATOM 857 C CA . LYS A 1 111 ? -18.823 12.634 -3.179 1.00 90.56 111 LYS A CA 1
ATOM 858 C C . LYS A 1 111 ? -19.165 11.466 -4.112 1.00 90.56 111 LYS A C 1
ATOM 860 O O . LYS A 1 111 ? -20.019 11.610 -4.979 1.00 90.56 111 LYS A O 1
ATOM 865 N N . GLU A 1 112 ? -18.486 10.325 -3.967 1.00 91.81 112 GLU A N 1
ATOM 866 C CA . GLU A 1 112 ? -18.809 9.103 -4.721 1.00 91.81 112 GLU A CA 1
ATOM 867 C C . GLU A 1 112 ? -20.221 8.603 -4.367 1.00 91.81 112 GLU A C 1
ATOM 869 O O . GLU A 1 112 ? -20.995 8.280 -5.263 1.00 91.81 112 GLU A O 1
ATOM 874 N N . GLU A 1 113 ? -20.581 8.607 -3.082 1.00 93.62 113 GLU A N 1
ATOM 875 C CA . GLU A 1 113 ? -21.907 8.208 -2.589 1.00 93.62 113 GLU A CA 1
ATOM 876 C C . GLU A 1 113 ? -23.028 9.141 -3.058 1.00 93.62 113 GLU A C 1
ATOM 878 O O . GLU A 1 113 ? -24.064 8.665 -3.517 1.00 93.62 113 GLU A O 1
ATOM 883 N N . GLU A 1 114 ? -22.814 10.458 -3.009 1.00 94.31 114 GLU A N 1
ATOM 884 C CA . GLU A 1 114 ? -23.748 11.469 -3.526 1.00 94.31 114 GLU A CA 1
ATOM 885 C C . GLU A 1 114 ? -24.006 11.298 -5.030 1.00 94.31 114 GLU A C 1
ATOM 887 O O . GLU A 1 114 ? -25.112 11.548 -5.507 1.00 94.31 114 GLU A O 1
ATOM 892 N N . ALA A 1 115 ? -23.007 10.819 -5.777 1.00 95.06 115 ALA A N 1
ATOM 893 C CA . ALA A 1 115 ? -23.133 10.471 -7.190 1.00 95.06 115 ALA A CA 1
ATOM 894 C C . ALA A 1 115 ? -23.794 9.095 -7.432 1.00 95.06 115 ALA A C 1
ATOM 896 O O . ALA A 1 115 ? -23.916 8.664 -8.579 1.00 95.06 115 ALA A O 1
ATOM 897 N N . GLY A 1 116 ? -24.220 8.393 -6.377 1.00 94.75 116 GLY A N 1
ATOM 898 C CA . GLY A 1 116 ? -24.852 7.074 -6.451 1.00 94.75 116 GLY A CA 1
ATOM 899 C C . GLY A 1 116 ? -23.868 5.906 -6.566 1.00 94.75 116 GLY A C 1
ATOM 900 O O . GLY A 1 116 ? -24.286 4.778 -6.829 1.00 94.75 116 GLY A O 1
ATOM 901 N N . HIS A 1 117 ? -22.566 6.140 -6.380 1.00 93.81 117 HIS A N 1
ATOM 902 C CA . HIS A 1 117 ? -21.561 5.082 -6.388 1.00 93.81 117 HIS A CA 1
ATOM 903 C C . HIS A 1 117 ? -21.355 4.483 -4.999 1.00 93.81 117 HIS A C 1
ATOM 905 O O . HIS A 1 117 ? -21.424 5.147 -3.966 1.00 93.81 117 HIS A O 1
ATOM 911 N N . ARG A 1 118 ? -21.003 3.198 -4.973 1.00 93.50 118 ARG A N 1
ATOM 912 C CA . ARG A 1 118 ? -20.532 2.554 -3.753 1.00 93.50 118 ARG A CA 1
ATOM 913 C C . ARG A 1 118 ? -19.081 2.960 -3.483 1.00 93.50 118 ARG A C 1
ATOM 915 O O . ARG A 1 118 ? -18.176 2.504 -4.177 1.00 93.50 118 ARG A O 1
ATOM 922 N N . SER A 1 119 ? -18.861 3.779 -2.459 1.00 94.44 119 SER A N 1
ATOM 923 C CA . SER A 1 119 ? -17.521 4.232 -2.076 1.00 94.44 119 SER A CA 1
ATOM 924 C C . SER A 1 119 ? -16.661 3.131 -1.450 1.00 94.44 119 SER A C 1
ATOM 926 O O . SER A 1 119 ? -17.151 2.110 -0.947 1.00 94.44 119 SER A O 1
ATOM 928 N N . LYS A 1 120 ? -15.348 3.389 -1.385 1.00 92.81 120 LYS A N 1
ATOM 929 C CA . LYS A 1 120 ? -14.406 2.503 -0.688 1.00 92.81 120 LYS A CA 1
ATOM 930 C C . LYS A 1 120 ? -14.765 2.322 0.787 1.00 92.81 120 LYS A C 1
ATOM 932 O O . LYS A 1 120 ? -14.644 1.202 1.274 1.00 92.81 120 LYS A O 1
ATOM 937 N N . ARG A 1 121 ? -15.204 3.372 1.502 1.00 94.38 121 ARG A N 1
ATOM 938 C CA . ARG A 1 121 ? -15.543 3.226 2.932 1.00 94.38 121 ARG A CA 1
ATOM 939 C C . ARG A 1 121 ? -16.671 2.210 3.130 1.00 94.38 121 ARG A C 1
ATOM 941 O O . ARG A 1 121 ? -16.556 1.364 4.009 1.00 94.38 121 ARG A O 1
ATOM 948 N N . ASN A 1 122 ? -17.687 2.222 2.263 1.00 94.62 122 ASN A N 1
ATOM 949 C CA . ASN A 1 122 ? -18.820 1.298 2.339 1.00 94.62 122 ASN A CA 1
ATOM 950 C C . ASN A 1 122 ? -18.427 -0.116 1.895 1.00 94.62 122 ASN A C 1
ATOM 952 O O . ASN A 1 122 ? -18.935 -1.102 2.423 1.00 94.62 122 ASN A O 1
ATOM 956 N N . TRP A 1 123 ? -17.527 -0.242 0.916 1.00 94.81 123 TRP A N 1
ATOM 957 C CA . TRP A 1 123 ? -16.977 -1.538 0.510 1.00 94.81 123 TRP A CA 1
ATOM 958 C C . TRP A 1 123 ? -16.132 -2.186 1.613 1.00 94.81 123 TRP A C 1
ATOM 960 O O . TRP A 1 123 ? -16.414 -3.312 2.010 1.00 94.81 123 TRP A O 1
ATOM 970 N N . GLU A 1 124 ? -15.150 -1.462 2.153 1.00 95.69 124 GLU A N 1
ATOM 971 C CA . GLU A 1 124 ? -14.273 -1.966 3.216 1.00 95.69 124 GLU A CA 1
ATOM 972 C C . GLU A 1 124 ? -15.062 -2.239 4.501 1.00 95.69 124 GLU A C 1
ATOM 974 O O . GLU A 1 124 ? -14.841 -3.255 5.148 1.00 95.69 124 GLU A O 1
ATOM 979 N N . THR A 1 125 ? -16.022 -1.381 4.859 1.00 95.69 125 THR A N 1
ATOM 980 C CA . THR A 1 125 ? -16.806 -1.578 6.086 1.00 95.69 125 THR A CA 1
ATOM 981 C C . THR A 1 125 ? -17.665 -2.834 6.008 1.00 95.69 125 THR A C 1
ATOM 983 O O . THR A 1 125 ? -17.619 -3.628 6.938 1.00 95.69 125 THR A O 1
ATOM 986 N N . GLU A 1 126 ? -18.355 -3.088 4.889 1.00 94.12 126 GLU A N 1
ATOM 987 C CA . GLU A 1 126 ? -19.101 -4.346 4.717 1.00 94.12 126 GLU A CA 1
ATOM 988 C C . GLU A 1 126 ? -18.170 -5.568 4.664 1.00 94.12 126 GLU A C 1
ATOM 990 O O . GLU A 1 126 ? -18.499 -6.641 5.170 1.00 94.12 126 GLU A O 1
ATOM 995 N N . TYR A 1 127 ? -17.004 -5.429 4.025 1.00 93.81 127 TYR A N 1
ATOM 996 C CA . TYR A 1 127 ? -16.041 -6.520 3.930 1.00 93.81 127 TYR A CA 1
ATOM 997 C C . TYR A 1 127 ? -15.509 -6.915 5.311 1.00 93.81 127 TYR A C 1
ATOM 999 O O . TYR A 1 127 ? -15.452 -8.102 5.641 1.00 93.81 127 TYR A O 1
ATOM 1007 N N . TRP A 1 128 ? -15.128 -5.936 6.125 1.00 95.50 128 TRP A N 1
ATOM 1008 C CA . TRP A 1 128 ? -14.483 -6.186 7.406 1.00 95.50 128 TRP A CA 1
ATOM 1009 C C . TRP A 1 128 ? -15.459 -6.399 8.557 1.00 95.50 128 TRP A C 1
ATOM 1011 O O . TRP A 1 128 ? -15.114 -7.163 9.450 1.00 95.50 128 TRP A O 1
ATOM 1021 N N . SER A 1 129 ? -16.675 -5.844 8.532 1.00 93.75 129 SER A N 1
ATOM 1022 C CA . SER A 1 129 ? -17.663 -6.113 9.591 1.00 93.75 129 SER A CA 1
ATOM 1023 C C . SER A 1 129 ? -17.974 -7.607 9.711 1.00 93.75 129 SER A C 1
ATOM 1025 O O . SER A 1 129 ? -18.131 -8.119 10.798 1.00 93.75 129 SER A O 1
ATOM 1027 N N . LYS A 1 130 ? -17.909 -8.364 8.610 1.00 92.38 130 LYS A N 1
ATOM 1028 C CA . LYS A 1 130 ? -18.077 -9.831 8.626 1.00 92.38 130 LYS A CA 1
ATOM 1029 C C . LYS A 1 130 ? -16.900 -10.600 9.253 1.00 92.38 130 LYS A C 1
ATOM 1031 O O . LYS A 1 130 ? -16.915 -11.827 9.282 1.00 92.38 130 LYS A O 1
ATOM 1036 N N . ARG A 1 131 ? -15.822 -9.911 9.640 1.00 92.12 131 ARG A N 1
ATOM 1037 C CA . ARG A 1 131 ? -14.534 -10.492 10.072 1.00 92.12 131 ARG A CA 1
ATOM 1038 C C . ARG A 1 131 ? -14.054 -9.949 11.414 1.00 92.12 131 ARG A C 1
ATOM 1040 O O . ARG A 1 131 ? -13.233 -10.596 12.060 1.00 92.12 131 ARG A O 1
ATOM 1047 N N . VAL A 1 132 ? -14.525 -8.770 11.810 1.00 91.88 132 VAL A N 1
ATOM 1048 C CA . VAL A 1 132 ? -14.185 -8.112 13.070 1.00 91.88 132 VAL A CA 1
ATOM 1049 C C . VAL A 1 132 ? -15.434 -7.488 13.677 1.00 91.88 132 VAL A C 1
ATOM 1051 O O . VAL A 1 132 ? -16.219 -6.860 12.974 1.00 91.88 132 VAL A O 1
ATOM 1054 N N . SER A 1 133 ? -15.579 -7.612 14.997 1.00 92.50 133 SER A N 1
ATOM 1055 C CA . SER A 1 133 ? -16.740 -7.078 15.707 1.00 92.50 133 SER A CA 1
ATOM 1056 C C . SER A 1 133 ? -16.723 -5.552 15.732 1.00 92.50 133 SER A C 1
ATOM 1058 O O . SER A 1 133 ? -15.927 -4.947 16.456 1.00 92.50 133 SER A O 1
ATOM 1060 N N . LEU A 1 134 ? -17.647 -4.918 15.002 1.00 93.00 134 LEU A N 1
ATOM 1061 C CA . LEU A 1 134 ? -17.794 -3.457 15.040 1.00 93.00 134 LEU A CA 1
ATOM 1062 C C . LEU A 1 134 ? -18.106 -2.947 16.452 1.00 93.00 134 LEU A C 1
ATOM 1064 O O . LEU A 1 134 ? -17.581 -1.916 16.870 1.00 93.00 134 LEU A O 1
ATOM 1068 N N . ARG A 1 135 ? -18.919 -3.701 17.202 1.00 91.38 135 ARG A N 1
ATOM 1069 C CA . ARG A 1 135 ? -19.246 -3.391 18.598 1.00 91.38 135 ARG A CA 1
ATOM 1070 C C . ARG A 1 135 ? -17.989 -3.335 19.457 1.00 91.38 135 ARG A C 1
ATOM 1072 O O . ARG A 1 135 ? -17.763 -2.326 20.113 1.00 91.38 135 ARG A O 1
ATOM 1079 N N . HIS A 1 136 ? -17.151 -4.368 19.394 1.00 92.56 136 HIS A N 1
ATOM 1080 C CA . HIS A 1 136 ? -15.914 -4.407 20.167 1.00 92.56 136 HIS A CA 1
ATOM 1081 C C . HIS A 1 136 ? -14.970 -3.250 19.812 1.00 92.56 136 HIS A C 1
ATOM 1083 O O . HIS A 1 136 ? -14.395 -2.629 20.703 1.00 92.56 136 HIS A O 1
ATOM 1089 N N . LEU A 1 137 ? -14.835 -2.911 18.525 1.00 94.38 137 LEU A N 1
ATOM 1090 C CA . LEU A 1 137 ? -14.000 -1.783 18.097 1.00 94.38 137 LEU A CA 1
ATOM 1091 C C . LEU A 1 137 ? -14.478 -0.455 18.701 1.00 94.38 137 LEU A C 1
ATOM 1093 O O . LEU A 1 137 ? -13.664 0.322 19.196 1.00 94.38 137 LEU A O 1
ATOM 1097 N N . VAL A 1 138 ? -15.790 -0.206 18.705 1.00 94.12 138 VAL A N 1
ATOM 1098 C CA . VAL A 1 138 ? -16.361 1.016 19.289 1.00 94.12 138 VAL A CA 1
ATOM 1099 C C . VAL A 1 138 ? -16.262 1.008 20.817 1.00 94.12 138 VAL A C 1
ATOM 1101 O O . VAL A 1 138 ? -15.831 1.999 21.394 1.00 94.12 138 VAL A O 1
ATOM 1104 N N . GLU A 1 139 ? -16.603 -0.098 21.479 1.00 94.62 139 GLU A N 1
ATOM 1105 C CA . GLU A 1 139 ? -16.556 -0.218 22.946 1.00 94.62 139 GLU A CA 1
ATOM 1106 C C . GLU A 1 139 ? -15.129 -0.156 23.508 1.00 94.62 139 GLU A C 1
ATOM 1108 O O . GLU A 1 139 ? -14.929 0.305 24.629 1.00 94.62 139 GLU A O 1
ATOM 1113 N N . SER A 1 140 ? -14.136 -0.590 22.729 1.00 95.25 140 SER A N 1
ATOM 1114 C CA . SER A 1 140 ? -12.709 -0.480 23.065 1.00 95.25 140 SER A CA 1
ATOM 1115 C C . SER A 1 140 ? -12.095 0.882 22.721 1.00 95.25 140 SER A C 1
ATOM 1117 O O . SER A 1 140 ? -10.900 1.079 22.934 1.00 95.25 140 SER A O 1
ATOM 1119 N N . THR A 1 141 ? -12.879 1.820 22.177 1.00 97.44 141 THR A N 1
ATOM 1120 C CA . THR A 1 141 ? -12.406 3.176 21.886 1.00 97.44 141 THR A CA 1
ATOM 1121 C C . THR A 1 141 ? -12.521 4.048 23.129 1.00 97.44 141 THR A C 1
ATOM 1123 O O . THR A 1 141 ? -13.613 4.265 23.657 1.00 97.44 141 THR A O 1
ATOM 1126 N N . ASP A 1 142 ? -11.396 4.603 23.567 1.00 97.94 142 ASP A N 1
ATOM 1127 C CA . ASP A 1 142 ? -11.354 5.510 24.704 1.00 97.94 142 ASP A CA 1
ATOM 1128 C C . ASP A 1 142 ? -12.019 6.857 24.387 1.00 97.94 142 ASP A C 1
ATOM 1130 O O . ASP A 1 142 ? -12.211 7.260 23.234 1.00 97.94 142 ASP A O 1
ATOM 1134 N N . LYS A 1 143 ? -12.352 7.610 25.443 1.00 96.31 143 LYS A N 1
ATOM 1135 C CA . LYS A 1 143 ? -13.010 8.926 25.325 1.00 96.31 143 LYS A CA 1
ATOM 1136 C C . LYS A 1 143 ? -12.218 9.930 24.490 1.00 96.31 143 LYS A C 1
ATOM 1138 O O . LYS A 1 143 ? -12.814 10.836 23.917 1.00 96.31 143 LYS A O 1
ATOM 1143 N N . ASP A 1 144 ? -10.897 9.792 24.447 1.00 96.25 144 ASP A N 1
ATOM 1144 C CA . ASP A 1 144 ? -10.021 10.642 23.646 1.00 96.25 144 ASP A CA 1
ATOM 1145 C C . ASP A 1 144 ? -9.884 10.163 22.189 1.00 96.25 144 ASP A C 1
ATOM 1147 O O . ASP A 1 144 ? -9.265 10.853 21.390 1.00 96.25 144 ASP A O 1
ATOM 1151 N N . GLY A 1 145 ? -10.472 9.016 21.823 1.00 96.62 145 GLY A N 1
ATOM 1152 C CA . GLY A 1 145 ? -10.387 8.412 20.490 1.00 96.62 145 GLY A CA 1
ATOM 1153 C C . GLY A 1 145 ? -9.217 7.451 20.295 1.00 96.62 145 GLY A C 1
ATOM 1154 O O . GLY A 1 145 ? -9.023 6.957 19.179 1.00 96.62 145 GLY A O 1
ATOM 1155 N N . SER A 1 146 ? -8.411 7.192 21.324 1.00 97.50 146 SER A N 1
ATOM 1156 C CA . SER A 1 146 ? -7.399 6.140 21.255 1.00 97.50 146 SER A CA 1
ATOM 1157 C C . SER A 1 146 ? -8.047 4.751 21.257 1.00 97.50 146 SER A C 1
ATOM 1159 O O . SER A 1 146 ? -9.164 4.560 21.739 1.00 97.50 146 SER A O 1
ATOM 1161 N N . VAL A 1 147 ? -7.376 3.790 20.620 1.00 97.12 147 VAL A N 1
ATOM 1162 C CA . VAL A 1 147 ? -7.836 2.395 20.519 1.00 97.12 147 VAL A CA 1
ATOM 1163 C C . VAL A 1 147 ? -6.664 1.445 20.760 1.00 97.12 147 VAL A C 1
ATOM 1165 O O . VAL A 1 147 ? -5.525 1.800 20.429 1.00 97.12 147 VAL A O 1
ATOM 1168 N N . PRO A 1 148 ? -6.892 0.223 21.268 1.00 94.81 148 PRO A N 1
ATOM 1169 C CA . PRO A 1 148 ? -5.850 -0.793 21.332 1.00 94.81 148 PRO A CA 1
ATOM 1170 C C . PRO A 1 148 ? -5.222 -1.037 19.947 1.00 94.81 148 PRO A C 1
ATOM 1172 O O . PRO A 1 148 ? -5.937 -1.020 18.938 1.00 94.81 148 PRO A O 1
ATOM 1175 N N . PRO A 1 149 ? -3.904 -1.280 19.850 1.00 89.50 149 PRO A N 1
ATOM 1176 C CA . PRO A 1 149 ? -3.269 -1.610 18.582 1.00 89.50 149 PRO A CA 1
ATOM 1177 C C . PRO A 1 149 ? -3.665 -3.031 18.172 1.00 89.50 149 PRO A C 1
ATOM 1179 O O . PRO A 1 149 ? -3.016 -4.002 18.549 1.00 89.50 149 PRO A O 1
ATOM 1182 N N . THR A 1 150 ? -4.773 -3.134 17.435 1.00 92.81 150 THR A N 1
ATOM 1183 C CA . THR A 1 150 ? -5.288 -4.375 16.840 1.00 92.81 150 THR A CA 1
ATOM 1184 C C . THR A 1 150 ? -5.270 -4.223 15.322 1.00 92.81 150 THR A C 1
ATOM 1186 O O . THR A 1 150 ? -6.298 -4.017 14.673 1.00 92.81 150 THR A O 1
ATOM 1189 N N . ILE A 1 151 ? -4.070 -4.250 14.740 1.00 96.31 151 ILE A N 1
ATOM 1190 C CA . ILE A 1 151 ? -3.889 -3.996 13.308 1.00 96.31 151 ILE A CA 1
ATOM 1191 C C . ILE A 1 151 ? -4.276 -5.252 12.522 1.00 96.31 151 ILE A C 1
ATOM 1193 O O . ILE A 1 151 ? -3.555 -6.245 12.504 1.00 96.31 151 ILE A O 1
ATOM 1197 N N . THR A 1 152 ? -5.437 -5.202 11.870 1.00 97.69 152 THR A N 1
ATOM 1198 C CA . THR A 1 152 ? -6.021 -6.351 11.157 1.00 97.69 152 THR A CA 1
ATOM 1199 C C . THR A 1 152 ? -5.687 -6.328 9.664 1.00 97.69 152 THR A C 1
ATOM 1201 O O . THR A 1 152 ? -5.510 -7.376 9.038 1.00 97.69 152 THR A O 1
ATOM 1204 N N . TYR A 1 153 ? -5.598 -5.130 9.086 1.00 98.12 153 TYR A N 1
ATOM 1205 C CA . TYR A 1 153 ? -5.394 -4.906 7.661 1.00 98.12 153 TYR A CA 1
ATOM 1206 C C . TYR A 1 153 ? -4.196 -3.984 7.439 1.00 98.12 153 TYR A C 1
ATOM 1208 O O . TYR A 1 153 ? -4.149 -2.873 7.959 1.00 98.12 153 TYR A O 1
ATOM 1216 N N . VAL A 1 154 ? -3.224 -4.429 6.651 1.00 98.06 154 VAL A N 1
ATOM 1217 C CA . VAL A 1 154 ? -1.972 -3.704 6.425 1.00 98.06 154 VAL A CA 1
ATOM 1218 C C . VAL A 1 154 ? -1.758 -3.482 4.925 1.00 98.06 154 VAL A C 1
ATOM 1220 O O . VAL A 1 154 ? -1.595 -4.441 4.188 1.00 98.06 154 VAL A O 1
ATOM 1223 N N . ASP A 1 155 ? -1.743 -2.227 4.470 1.00 96.94 155 ASP A N 1
ATOM 1224 C CA . ASP A 1 155 ? -1.412 -1.777 3.105 1.00 96.94 155 ASP A CA 1
ATOM 1225 C C . ASP A 1 155 ? 0.010 -1.193 3.078 1.00 96.94 155 ASP A C 1
ATOM 1227 O O . ASP A 1 155 ? 0.232 -0.038 3.459 1.00 96.94 155 ASP A O 1
ATOM 1231 N N . LEU A 1 156 ? 0.981 -1.988 2.624 1.00 96.00 156 LEU A N 1
ATOM 1232 C CA . LEU A 1 156 ? 2.396 -1.621 2.620 1.00 96.00 156 LEU A CA 1
ATOM 1233 C C . LEU A 1 156 ? 2.899 -1.234 1.234 1.00 96.00 156 LEU A C 1
ATOM 1235 O O . LEU A 1 156 ? 2.775 -1.972 0.257 1.00 96.00 156 LEU A O 1
ATOM 1239 N N . ARG A 1 157 ? 3.545 -0.065 1.195 1.00 95.38 157 ARG A N 1
ATOM 1240 C CA . ARG A 1 157 ? 4.261 0.512 0.056 1.00 95.38 157 ARG A CA 1
ATOM 1241 C C . ARG A 1 157 ? 5.745 0.630 0.395 1.00 95.38 157 ARG A C 1
ATOM 1243 O O . ARG A 1 157 ? 6.193 1.652 0.917 1.00 95.38 157 ARG A O 1
ATOM 1250 N N . LEU A 1 158 ? 6.506 -0.423 0.116 1.00 95.38 158 LEU A N 1
ATOM 1251 C CA . LEU A 1 158 ? 7.922 -0.557 0.484 1.00 95.38 158 LEU A CA 1
ATOM 1252 C C . LEU A 1 158 ? 8.850 0.235 -0.461 1.00 95.38 158 LEU A C 1
ATOM 1254 O O . LEU A 1 158 ? 9.766 -0.296 -1.072 1.00 95.38 158 LEU A O 1
ATOM 1258 N N . GLY A 1 159 ? 8.608 1.533 -0.629 1.00 94.12 159 GLY A N 1
ATOM 1259 C CA . GLY A 1 159 ? 9.425 2.356 -1.520 1.00 94.12 159 GLY A CA 1
ATOM 1260 C C . GLY A 1 159 ? 8.988 2.334 -2.981 1.00 94.12 159 GLY A C 1
ATOM 1261 O O . GLY A 1 159 ? 7.874 1.939 -3.333 1.00 94.12 159 GLY A O 1
ATOM 1262 N N . THR A 1 160 ? 9.883 2.843 -3.828 1.00 94.94 160 THR A N 1
ATOM 1263 C CA . THR A 1 160 ? 9.662 3.053 -5.270 1.00 94.94 160 THR A CA 1
ATOM 1264 C C . THR A 1 160 ? 10.458 2.097 -6.136 1.00 94.94 160 THR A C 1
ATOM 1266 O O . THR A 1 160 ? 10.471 2.244 -7.354 1.00 94.94 160 THR A O 1
ATOM 1269 N N . LYS A 1 161 ? 11.156 1.116 -5.554 1.00 96.94 161 LYS A N 1
ATOM 1270 C CA . LYS A 1 161 ? 11.866 0.114 -6.348 1.00 96.94 161 LYS A CA 1
ATOM 1271 C C . LYS A 1 161 ? 10.842 -0.632 -7.204 1.00 96.94 161 LYS A C 1
ATOM 1273 O O . LYS A 1 161 ? 9.954 -1.292 -6.681 1.00 96.94 161 LYS A O 1
ATOM 1278 N N . CYS A 1 162 ? 10.949 -0.476 -8.516 1.00 97.19 162 CYS A N 1
ATOM 1279 C CA . CYS A 1 162 ? 10.079 -1.097 -9.503 1.00 97.19 162 CYS A CA 1
ATOM 1280 C C . CYS A 1 162 ? 10.918 -1.414 -10.740 1.00 97.19 162 CYS A C 1
ATOM 1282 O O . CYS A 1 162 ? 11.867 -0.698 -11.057 1.00 97.19 162 CYS A O 1
ATOM 1284 N N . ASN A 1 163 ? 10.573 -2.488 -11.433 1.00 96.69 163 ASN A N 1
ATOM 1285 C CA . ASN A 1 163 ? 11.181 -2.904 -12.695 1.00 96.69 163 ASN A CA 1
ATOM 1286 C C . ASN A 1 163 ? 10.476 -2.305 -13.927 1.00 96.69 163 ASN A C 1
ATOM 1288 O O . ASN A 1 163 ? 10.950 -2.498 -15.043 1.00 96.69 163 ASN A O 1
ATOM 1292 N N . LEU A 1 164 ? 9.399 -1.532 -13.737 1.00 97.38 164 LEU A N 1
ATOM 1293 C CA . LEU A 1 164 ? 8.709 -0.781 -14.790 1.00 97.38 164 LEU A CA 1
ATOM 1294 C C . LEU A 1 164 ? 8.720 0.730 -14.532 1.00 97.38 164 LEU A C 1
ATOM 1296 O O . LEU A 1 164 ? 8.887 1.183 -13.404 1.00 97.38 164 LEU A O 1
ATOM 1300 N N . LYS A 1 165 ? 8.501 1.519 -15.583 1.00 96.62 165 LYS A N 1
ATOM 1301 C CA . LYS A 1 165 ? 8.272 2.971 -15.569 1.00 96.62 165 LYS A CA 1
ATOM 1302 C C . LYS A 1 165 ? 7.046 3.319 -16.421 1.00 96.62 165 LYS A C 1
ATOM 1304 O O . LYS A 1 165 ? 7.134 3.997 -17.440 1.00 96.62 165 LYS A O 1
ATOM 1309 N N . CYS A 1 166 ? 5.888 2.824 -15.989 1.00 96.69 166 CYS A N 1
ATOM 1310 C CA . CYS A 1 166 ? 4.617 2.998 -16.690 1.00 96.69 166 CYS A CA 1
ATOM 1311 C C . CYS A 1 166 ? 4.251 4.481 -16.870 1.00 96.69 166 CYS A C 1
ATOM 1313 O O . CYS A 1 166 ? 4.524 5.279 -15.978 1.00 96.69 166 CYS A O 1
ATOM 1315 N N . VAL A 1 167 ? 3.584 4.839 -17.970 1.00 94.75 167 VAL A N 1
ATOM 1316 C CA . VAL A 1 167 ? 3.259 6.224 -18.383 1.00 94.75 167 VAL A CA 1
ATOM 1317 C C . VAL A 1 167 ? 2.527 7.030 -17.303 1.00 94.75 167 VAL A C 1
ATOM 1319 O O . VAL A 1 167 ? 2.765 8.225 -17.166 1.00 94.75 167 VAL A O 1
ATOM 1322 N N . MET A 1 168 ? 1.647 6.388 -16.530 1.00 91.44 168 MET A N 1
ATOM 1323 C CA . MET A 1 168 ? 0.886 7.033 -15.452 1.00 91.44 168 MET A CA 1
ATOM 1324 C C . MET A 1 168 ? 1.661 7.169 -14.132 1.00 91.44 168 MET A C 1
ATOM 1326 O O . MET A 1 168 ? 1.185 7.840 -13.218 1.00 91.44 168 MET A O 1
ATOM 1330 N N . CYS A 1 169 ? 2.807 6.498 -14.000 1.00 93.06 169 CYS A N 1
ATOM 1331 C CA . CYS A 1 169 ? 3.632 6.548 -12.798 1.00 93.06 169 CYS A CA 1
ATOM 1332 C C . CYS A 1 169 ? 4.525 7.791 -12.781 1.00 93.06 169 CYS A C 1
ATOM 1334 O O . CYS A 1 169 ? 4.687 8.516 -13.761 1.00 93.06 169 CYS A O 1
ATOM 1336 N N . SER A 1 170 ? 5.147 8.013 -11.630 1.00 91.62 170 SER A N 1
ATOM 1337 C CA . SER A 1 170 ? 6.104 9.089 -11.410 1.00 91.62 170 SER A CA 1
ATOM 1338 C C . SER A 1 170 ? 7.315 8.575 -10.617 1.00 91.62 170 SER A C 1
ATOM 1340 O O . SER A 1 170 ? 7.317 7.419 -10.176 1.00 91.62 170 SER A O 1
ATOM 1342 N N . PRO A 1 171 ? 8.331 9.417 -10.344 1.00 92.94 171 PRO A N 1
ATOM 1343 C CA . PRO A 1 171 ? 9.387 9.071 -9.392 1.00 92.94 171 PRO A CA 1
ATOM 1344 C C . PRO A 1 171 ? 8.884 8.718 -7.982 1.00 92.94 171 PRO A C 1
ATOM 1346 O O . PRO A 1 171 ? 9.632 8.124 -7.209 1.00 92.94 171 PRO A O 1
ATOM 1349 N N . HIS A 1 172 ? 7.635 9.068 -7.636 1.00 89.81 172 HIS A N 1
ATOM 1350 C CA . HIS A 1 172 ? 7.002 8.666 -6.376 1.00 89.81 172 HIS A CA 1
ATOM 1351 C C . HIS A 1 172 ? 6.555 7.206 -6.347 1.00 89.81 172 HIS A C 1
ATOM 1353 O O . HIS A 1 172 ? 6.256 6.718 -5.262 1.00 89.81 172 HIS A O 1
ATOM 1359 N N . ASP A 1 173 ? 6.521 6.529 -7.496 1.00 91.06 173 ASP A N 1
ATOM 1360 C CA . ASP A 1 173 ? 5.974 5.175 -7.648 1.00 91.06 173 ASP A CA 1
ATOM 1361 C C . ASP A 1 173 ? 6.997 4.208 -8.259 1.00 91.06 173 ASP A C 1
ATOM 1363 O O . ASP A 1 173 ? 6.986 3.021 -7.951 1.00 91.06 173 ASP A O 1
ATOM 1367 N N . SER A 1 174 ? 7.921 4.709 -9.089 1.00 95.38 174 SER A N 1
ATOM 1368 C CA . SER A 1 174 ? 8.998 3.911 -9.676 1.00 95.38 174 SER A CA 1
ATOM 1369 C C . SER A 1 174 ? 10.322 4.673 -9.743 1.00 95.38 174 SER A C 1
ATOM 1371 O O . SER A 1 174 ? 10.418 5.772 -10.290 1.00 95.38 174 SER A O 1
ATOM 1373 N N . SER A 1 175 ? 11.387 4.055 -9.243 1.00 95.25 175 SER A N 1
ATOM 1374 C CA . SER A 1 175 ? 12.745 4.595 -9.293 1.00 95.25 175 SER A CA 1
ATOM 1375 C C . SER A 1 175 ? 13.303 4.682 -10.719 1.00 95.25 175 SER A C 1
ATOM 1377 O O . SER A 1 175 ? 14.157 5.530 -10.987 1.00 95.25 175 SER A O 1
ATOM 1379 N N . LEU A 1 176 ? 12.786 3.890 -11.668 1.00 96.44 176 LEU A N 1
ATOM 1380 C CA . LEU A 1 176 ? 13.177 3.965 -13.081 1.00 96.44 176 LEU A CA 1
ATOM 1381 C C . LEU A 1 176 ? 12.708 5.261 -13.761 1.00 96.44 176 LEU A C 1
ATOM 1383 O O . LEU A 1 176 ? 13.307 5.681 -14.754 1.00 96.44 176 LEU A O 1
ATOM 1387 N N . TRP A 1 177 ? 11.694 5.936 -13.211 1.00 95.94 177 TRP A N 1
ATOM 1388 C CA . TRP A 1 177 ? 11.223 7.228 -13.717 1.00 95.94 177 TRP A CA 1
ATOM 1389 C C . TRP A 1 177 ? 12.179 8.389 -13.443 1.00 95.94 177 TRP A C 1
ATOM 1391 O O . TRP A 1 177 ? 12.083 9.414 -14.115 1.00 95.94 177 TRP A O 1
ATOM 1401 N N . VAL A 1 178 ? 13.116 8.266 -12.494 1.00 95.31 178 VAL A N 1
ATOM 1402 C CA . VAL A 1 178 ? 13.985 9.382 -12.068 1.00 95.31 178 VAL A CA 1
ATOM 1403 C C . VAL A 1 178 ? 14.765 9.981 -13.243 1.00 95.31 178 VAL A C 1
ATOM 1405 O O . VAL A 1 178 ? 14.849 11.203 -13.378 1.00 95.31 178 VAL A O 1
ATOM 1408 N N . GLY A 1 179 ? 15.320 9.135 -14.116 1.00 95.44 179 GLY A N 1
ATOM 1409 C CA . GLY A 1 179 ? 16.077 9.587 -15.286 1.00 95.44 179 GLY A CA 1
ATOM 1410 C C . GLY A 1 179 ? 15.215 10.338 -16.305 1.00 95.44 179 GLY A C 1
ATOM 1411 O O . GLY A 1 179 ? 15.638 11.371 -16.824 1.00 95.44 179 GLY A O 1
ATOM 1412 N N . ASP A 1 180 ? 14.001 9.848 -16.557 1.00 95.31 180 ASP A N 1
ATOM 1413 C CA . ASP A 1 180 ? 13.059 10.470 -17.494 1.00 95.31 180 ASP A CA 1
ATOM 1414 C C . ASP A 1 180 ? 12.504 11.777 -16.931 1.00 95.31 180 ASP A C 1
ATOM 1416 O O . ASP A 1 180 ? 12.489 12.788 -17.630 1.00 95.31 180 ASP A O 1
ATOM 1420 N N . TRP A 1 181 ? 12.150 11.799 -15.646 1.00 95.38 181 TRP A N 1
ATOM 1421 C CA . TRP A 1 181 ? 11.659 12.990 -14.964 1.00 95.38 181 TRP A CA 1
ATOM 1422 C C . TRP A 1 181 ? 12.687 14.126 -14.969 1.00 95.38 181 TRP A C 1
ATOM 1424 O O . TRP A 1 181 ? 12.342 15.252 -15.313 1.00 95.38 181 TRP A O 1
ATOM 1434 N N . ASN A 1 182 ? 13.964 13.840 -14.676 1.00 95.50 182 ASN A N 1
ATOM 1435 C CA . ASN A 1 182 ? 15.026 14.856 -14.699 1.00 95.50 182 ASN A CA 1
ATOM 1436 C C . ASN A 1 182 ? 15.210 15.493 -16.087 1.00 95.50 182 ASN A C 1
ATOM 1438 O O . ASN A 1 182 ? 15.606 16.653 -16.176 1.00 95.50 182 ASN A O 1
ATOM 1442 N N . ARG A 1 183 ? 14.935 14.746 -17.165 1.00 95.56 183 ARG A N 1
ATOM 1443 C CA . ARG A 1 183 ? 14.967 15.270 -18.537 1.00 95.56 183 ARG A CA 1
ATOM 1444 C C . ARG A 1 183 ? 13.693 16.032 -18.886 1.00 95.56 183 ARG A C 1
ATOM 1446 O O . ARG A 1 183 ? 13.783 17.105 -19.473 1.00 95.56 183 ARG A O 1
ATOM 1453 N N . LEU A 1 184 ? 12.530 15.479 -18.547 1.00 94.44 184 LEU A N 1
ATOM 1454 C CA . LEU A 1 184 ? 11.222 15.983 -18.959 1.00 94.44 184 LEU A CA 1
ATOM 1455 C C . LEU A 1 184 ? 10.775 17.199 -18.141 1.00 94.44 184 LEU A C 1
ATOM 1457 O O . LEU A 1 184 ? 10.389 18.209 -18.717 1.00 94.44 184 LEU A O 1
ATOM 1461 N N . TYR A 1 185 ? 10.844 17.128 -16.809 1.00 94.38 185 TYR A N 1
ATOM 1462 C CA . TYR A 1 185 ? 10.244 18.115 -15.907 1.00 94.38 185 TYR A CA 1
ATOM 1463 C C . TYR A 1 185 ? 10.713 19.565 -16.136 1.00 94.38 185 TYR A C 1
ATOM 1465 O O . TYR A 1 185 ? 9.864 20.463 -16.149 1.00 94.38 185 TYR A O 1
ATOM 1473 N N . PRO A 1 186 ? 12.014 19.845 -16.378 1.00 95.38 186 PRO A N 1
ATOM 1474 C CA . PRO A 1 186 ? 12.467 21.203 -16.684 1.00 95.38 186 PRO A CA 1
ATOM 1475 C C . PRO A 1 186 ? 11.859 21.782 -17.968 1.00 95.38 186 PRO A C 1
ATOM 1477 O O . PRO A 1 186 ? 11.708 22.997 -18.060 1.00 95.38 186 PRO A O 1
ATOM 1480 N N . GLN A 1 187 ? 11.490 20.922 -18.923 1.00 96.06 187 GLN A N 1
ATOM 1481 C CA . GLN A 1 187 ? 10.922 21.295 -20.222 1.00 96.06 187 GLN A CA 1
ATOM 1482 C C . GLN A 1 187 ? 9.397 21.480 -20.175 1.00 96.06 187 GLN A C 1
ATOM 1484 O O . GLN A 1 187 ? 8.802 21.912 -21.157 1.00 96.06 187 GLN A O 1
ATOM 1489 N N . ILE A 1 188 ? 8.739 21.158 -19.054 1.00 95.31 188 ILE A N 1
ATOM 1490 C CA . ILE A 1 188 ? 7.289 21.321 -18.927 1.00 95.31 188 ILE A CA 1
ATOM 1491 C C . ILE A 1 188 ? 6.950 22.811 -18.806 1.00 95.31 188 ILE A C 1
ATOM 1493 O O . ILE A 1 188 ? 7.294 23.467 -17.812 1.00 95.31 188 ILE A O 1
ATOM 1497 N N . GLU A 1 189 ? 6.234 23.315 -19.811 1.00 96.25 189 GLU A N 1
ATOM 1498 C CA . GLU A 1 189 ? 5.699 24.681 -19.863 1.00 96.25 189 GLU A CA 1
ATOM 1499 C C . GLU A 1 189 ? 4.281 24.777 -19.290 1.00 96.25 189 GLU A C 1
ATOM 1501 O O . GLU A 1 189 ? 3.939 25.777 -18.661 1.00 96.25 189 GLU A O 1
ATOM 1506 N N . ASN A 1 190 ? 3.460 23.733 -19.464 1.00 94.69 190 ASN A N 1
ATOM 1507 C CA . ASN A 1 190 ? 2.094 23.721 -18.946 1.00 94.69 190 ASN A CA 1
ATOM 1508 C C . ASN A 1 190 ? 2.114 23.733 -17.399 1.00 94.69 190 ASN A C 1
ATOM 1510 O O . ASN A 1 190 ? 2.633 22.789 -16.795 1.00 94.69 190 ASN A O 1
ATOM 1514 N N . PRO A 1 191 ? 1.550 24.764 -16.743 1.00 90.00 191 PRO A N 1
ATOM 1515 C CA . PRO A 1 191 ? 1.666 24.927 -15.295 1.00 90.00 191 PRO A CA 1
ATOM 1516 C C . PRO A 1 191 ? 0.913 23.850 -14.509 1.00 90.00 191 PRO A C 1
ATOM 1518 O O . PRO A 1 191 ? 1.385 23.440 -13.452 1.00 90.00 191 PRO A O 1
ATOM 1521 N N . GLU A 1 192 ? -0.214 23.357 -15.026 1.00 86.06 192 GLU A N 1
ATOM 1522 C CA . GLU A 1 192 ? -0.985 22.293 -14.377 1.00 86.06 192 GLU A CA 1
ATOM 1523 C C . GLU A 1 192 ? -0.206 20.979 -14.402 1.00 86.06 192 GLU A C 1
ATOM 1525 O O . GLU A 1 192 ? -0.020 20.347 -13.368 1.00 86.06 192 GLU A O 1
ATOM 1530 N N . LEU A 1 193 ? 0.340 20.604 -15.560 1.00 86.44 193 LEU A N 1
ATOM 1531 C CA . LEU A 1 193 ? 1.181 19.418 -15.688 1.00 86.44 193 LEU A CA 1
ATOM 1532 C C . LEU A 1 193 ? 2.434 19.526 -14.812 1.00 86.44 193 LEU A C 1
ATOM 1534 O O . LEU A 1 193 ? 2.841 18.544 -14.193 1.00 86.44 193 LEU A O 1
ATOM 1538 N N . LYS A 1 194 ? 3.030 20.720 -14.722 1.00 88.38 194 LYS A N 1
ATOM 1539 C CA . LYS A 1 194 ? 4.203 20.967 -13.879 1.00 88.38 194 LYS A CA 1
ATOM 1540 C C . LYS A 1 194 ? 3.890 20.780 -12.397 1.00 88.38 194 LYS A C 1
ATOM 1542 O O . LYS A 1 194 ? 4.688 20.175 -11.689 1.00 88.38 194 LYS A O 1
ATOM 1547 N N . ASP A 1 195 ? 2.734 21.250 -11.936 1.00 83.88 195 ASP A N 1
ATOM 1548 C CA . ASP A 1 195 ? 2.289 21.035 -10.558 1.00 83.88 195 ASP A CA 1
ATOM 1549 C C . ASP A 1 195 ? 1.986 19.553 -10.281 1.00 83.88 195 ASP A C 1
ATOM 1551 O O . ASP A 1 195 ? 2.445 19.001 -9.281 1.00 83.88 195 ASP A O 1
ATOM 1555 N N . LEU A 1 196 ? 1.306 18.865 -11.205 1.00 81.19 196 LEU A N 1
ATOM 1556 C CA . LEU A 1 196 ? 0.983 17.439 -11.069 1.00 81.19 196 LEU A CA 1
ATOM 1557 C C . LEU A 1 196 ? 2.226 16.543 -11.049 1.00 81.19 196 LEU A C 1
ATOM 1559 O O . LEU A 1 196 ? 2.277 15.570 -10.300 1.00 81.19 196 LEU A O 1
ATOM 1563 N N . MET A 1 197 ? 3.238 16.869 -11.854 1.00 86.56 197 MET A N 1
ATOM 1564 C CA . MET A 1 197 ? 4.478 16.098 -11.942 1.00 86.56 197 MET A CA 1
ATOM 1565 C C . MET A 1 197 ? 5.527 16.528 -10.912 1.00 86.56 197 MET A C 1
ATOM 1567 O O . MET A 1 197 ? 6.688 16.137 -11.028 1.00 86.56 197 MET A O 1
ATOM 1571 N N . GLN A 1 198 ? 5.178 17.339 -9.911 1.00 86.25 198 GLN A N 1
ATOM 1572 C CA . GLN A 1 198 ? 6.162 17.817 -8.948 1.00 86.25 198 GLN A CA 1
ATOM 1573 C C . GLN A 1 198 ? 6.781 16.677 -8.120 1.00 86.25 198 GLN A C 1
ATOM 1575 O O . GLN A 1 198 ? 6.105 15.832 -7.530 1.00 86.25 198 GLN A O 1
ATOM 1580 N N . TRP A 1 199 ? 8.108 16.703 -8.010 1.00 87.44 199 TRP A N 1
ATOM 1581 C CA . TRP A 1 199 ? 8.888 15.798 -7.164 1.00 87.44 199 TRP A CA 1
ATOM 1582 C C . TRP A 1 199 ? 9.904 16.607 -6.354 1.00 87.44 199 TRP A C 1
ATOM 1584 O O . TRP A 1 199 ? 11.121 16.565 -6.559 1.00 87.44 199 TRP A O 1
ATOM 1594 N N . ARG A 1 200 ? 9.369 17.453 -5.465 1.00 79.38 200 ARG A N 1
ATOM 1595 C CA . ARG A 1 200 ? 10.155 18.411 -4.675 1.00 79.38 200 ARG A CA 1
ATOM 1596 C C . ARG A 1 200 ? 11.213 17.694 -3.842 1.00 79.38 200 ARG A C 1
ATOM 1598 O O . ARG A 1 200 ? 10.968 16.618 -3.304 1.00 79.38 200 ARG A O 1
ATOM 1605 N N . ASN A 1 201 ? 12.396 18.303 -3.757 1.00 83.19 201 ASN A N 1
ATOM 1606 C CA . ASN A 1 201 ? 13.557 17.780 -3.033 1.00 83.19 201 ASN A CA 1
ATOM 1607 C C . ASN A 1 201 ? 13.852 16.286 -3.294 1.00 83.19 201 ASN A C 1
ATOM 1609 O O . ASN A 1 201 ? 14.291 15.571 -2.396 1.00 83.19 201 ASN A O 1
ATOM 1613 N N . LYS A 1 202 ? 13.570 15.785 -4.509 1.00 83.06 202 LYS A N 1
ATOM 1614 C CA . LYS A 1 202 ? 13.743 14.367 -4.873 1.00 83.06 202 LYS A CA 1
ATOM 1615 C C . LYS A 1 202 ? 12.999 13.407 -3.928 1.00 83.06 202 LYS A C 1
ATOM 1617 O O . LYS A 1 202 ? 13.518 12.354 -3.566 1.00 83.06 202 LYS A O 1
ATOM 1622 N N . GLY A 1 203 ? 11.816 13.812 -3.466 1.00 80.06 203 GLY A N 1
ATOM 1623 C CA . GLY A 1 203 ? 10.989 13.040 -2.535 1.00 80.06 203 GLY A CA 1
ATOM 1624 C C . GLY A 1 203 ? 11.451 13.085 -1.077 1.00 80.06 203 GLY A C 1
ATOM 1625 O O . GLY A 1 203 ? 10.770 12.527 -0.222 1.00 80.06 203 GLY A O 1
ATOM 1626 N N . LYS A 1 204 ? 12.556 13.783 -0.769 1.00 81.56 204 LYS A N 1
ATOM 1627 C CA . LYS A 1 204 ? 13.074 13.973 0.595 1.00 81.56 204 LYS A CA 1
ATOM 1628 C C . LYS A 1 204 ? 12.423 15.159 1.302 1.00 81.56 204 LYS A C 1
ATOM 1630 O O . LYS A 1 204 ? 13.098 16.079 1.763 1.00 81.56 204 LYS A O 1
ATOM 1635 N N . VAL A 1 205 ? 11.098 15.194 1.296 1.00 75.12 205 VAL A N 1
ATOM 1636 C CA . VAL A 1 205 ? 10.316 16.223 1.992 1.00 75.12 205 VAL A CA 1
ATOM 1637 C C . VAL A 1 205 ? 10.053 15.735 3.417 1.00 75.12 205 VAL A C 1
ATOM 1639 O O . VAL A 1 205 ? 9.838 14.545 3.615 1.00 75.12 205 VAL A O 1
ATOM 1642 N N . ASP A 1 206 ? 10.141 16.625 4.406 1.00 74.25 206 ASP A N 1
ATOM 1643 C CA . ASP A 1 206 ? 9.868 16.321 5.821 1.00 74.25 206 ASP A CA 1
ATOM 1644 C C . ASP A 1 206 ? 10.671 15.147 6.415 1.00 74.25 206 ASP A C 1
ATOM 1646 O O . ASP A 1 206 ? 10.169 14.437 7.279 1.00 74.25 206 ASP A O 1
ATOM 1650 N N . GLY A 1 207 ? 11.911 14.937 5.955 1.00 72.88 207 GLY A N 1
ATOM 1651 C CA . GLY A 1 207 ? 12.774 13.839 6.422 1.00 72.88 207 GLY A CA 1
ATOM 1652 C C . GLY A 1 207 ? 12.474 12.478 5.782 1.00 72.88 207 GLY A C 1
ATOM 1653 O O . GLY A 1 207 ? 13.153 11.495 6.068 1.00 72.88 207 GLY A O 1
ATOM 1654 N N . ALA A 1 208 ? 11.501 12.417 4.868 1.00 81.94 208 ALA A N 1
ATOM 1655 C CA . ALA A 1 208 ? 11.122 11.197 4.173 1.00 81.94 208 ALA A CA 1
ATOM 1656 C C . ALA A 1 208 ? 12.249 10.628 3.295 1.00 81.94 208 ALA A C 1
ATOM 1658 O O . ALA A 1 208 ? 12.986 11.349 2.619 1.00 81.94 208 ALA A O 1
ATOM 1659 N N . THR A 1 209 ? 12.317 9.305 3.213 1.00 88.00 209 THR A N 1
ATOM 1660 C CA . THR A 1 209 ? 13.065 8.579 2.184 1.00 88.00 209 THR A CA 1
ATOM 1661 C C . THR A 1 209 ? 12.285 7.349 1.728 1.00 88.00 209 THR A C 1
ATOM 1663 O O . THR A 1 209 ? 11.483 6.781 2.468 1.00 88.00 209 THR A O 1
ATOM 1666 N N . TYR A 1 210 ? 12.516 6.934 0.481 1.00 91.12 210 TYR A N 1
ATOM 1667 C CA . TYR A 1 210 ? 11.885 5.752 -0.113 1.00 91.12 210 TYR A CA 1
ATOM 1668 C C . TYR A 1 210 ? 12.420 4.426 0.452 1.00 91.12 210 TYR A C 1
ATOM 1670 O O . TYR A 1 210 ? 11.797 3.391 0.248 1.00 91.12 210 TYR A O 1
ATOM 1678 N N . ASN A 1 211 ? 13.521 4.465 1.209 1.00 92.62 211 ASN A N 1
ATOM 1679 C CA . ASN A 1 211 ? 14.121 3.302 1.876 1.00 92.62 211 ASN A CA 1
ATOM 1680 C C . ASN A 1 211 ? 13.733 3.213 3.361 1.00 92.62 211 ASN A C 1
ATOM 1682 O O . ASN A 1 211 ? 14.476 2.656 4.154 1.00 92.62 211 ASN A O 1
ATOM 1686 N N . TRP A 1 212 ? 12.591 3.779 3.753 1.00 93.12 212 TRP A N 1
ATOM 1687 C CA . TRP A 1 212 ? 12.135 3.829 5.150 1.00 93.12 212 TRP A CA 1
ATOM 1688 C C . TRP A 1 212 ? 11.991 2.460 5.825 1.00 93.12 212 TRP A C 1
ATOM 1690 O O . TRP A 1 212 ? 11.961 2.378 7.047 1.00 93.12 212 TRP A O 1
ATOM 1700 N N . HIS A 1 213 ? 11.840 1.406 5.027 1.00 93.62 213 HIS A N 1
ATOM 1701 C CA . HIS A 1 213 ? 11.675 0.025 5.467 1.00 93.62 213 HIS A CA 1
ATOM 1702 C C . HIS A 1 213 ? 13.019 -0.687 5.684 1.00 93.62 213 HIS A C 1
ATOM 1704 O O . HIS A 1 213 ? 13.055 -1.721 6.348 1.00 93.62 213 HIS A O 1
ATOM 1710 N N . VAL A 1 214 ? 14.111 -0.135 5.148 1.00 93.31 214 VAL A N 1
ATOM 1711 C CA . VAL A 1 214 ? 15.464 -0.683 5.274 1.00 93.31 214 VAL A CA 1
ATOM 1712 C C . VAL A 1 214 ? 16.016 -0.304 6.648 1.00 93.31 214 VAL A C 1
ATOM 1714 O O . VAL A 1 214 ? 15.919 0.856 7.047 1.00 93.31 214 VAL A O 1
ATOM 1717 N N . ASP A 1 215 ? 16.576 -1.275 7.371 1.00 88.25 215 ASP A N 1
ATOM 1718 C CA . ASP A 1 215 ? 17.179 -1.100 8.705 1.00 88.25 215 ASP A CA 1
ATOM 1719 C C . ASP A 1 215 ? 16.255 -0.447 9.759 1.00 88.25 215 ASP A C 1
ATOM 1721 O O . ASP A 1 215 ? 16.710 0.154 10.734 1.00 88.25 215 ASP A O 1
ATOM 1725 N N . ASN A 1 216 ? 14.934 -0.581 9.601 1.00 93.56 216 ASN A N 1
ATOM 1726 C CA . ASN A 1 216 ? 13.944 0.013 10.502 1.00 93.56 216 ASN A CA 1
ATOM 1727 C C . ASN A 1 216 ? 13.432 -0.994 11.540 1.00 93.56 216 ASN A C 1
ATOM 1729 O O . ASN A 1 216 ? 12.275 -1.418 11.513 1.00 93.56 216 ASN A O 1
ATOM 1733 N N . GLN A 1 217 ? 14.317 -1.400 12.451 1.00 94.31 217 GLN A N 1
ATOM 1734 C CA . GLN A 1 217 ? 14.024 -2.437 13.446 1.00 94.31 217 GLN A CA 1
ATOM 1735 C C . GLN A 1 217 ? 12.788 -2.104 14.297 1.00 94.31 217 GLN A C 1
ATOM 1737 O O . GLN A 1 217 ? 11.946 -2.967 14.518 1.00 94.31 217 GLN A O 1
ATOM 1742 N N . ALA A 1 218 ? 12.638 -0.841 14.714 1.00 94.81 218 ALA A N 1
ATOM 1743 C CA . ALA A 1 218 ? 11.510 -0.406 15.534 1.00 94.81 218 ALA A CA 1
ATOM 1744 C C . ALA A 1 218 ? 10.159 -0.616 14.829 1.00 94.81 218 ALA A C 1
ATOM 1746 O O . ALA A 1 218 ? 9.216 -1.110 15.445 1.00 94.81 218 ALA A O 1
ATOM 1747 N N . PHE A 1 219 ? 10.065 -0.278 13.538 1.00 95.75 219 PHE A N 1
ATOM 1748 C CA . PHE A 1 219 ? 8.865 -0.546 12.748 1.00 95.75 219 PHE A CA 1
ATOM 1749 C C . PHE A 1 219 ? 8.594 -2.047 12.624 1.00 95.75 219 PHE A C 1
ATOM 1751 O O . PHE A 1 219 ? 7.467 -2.480 12.856 1.00 95.75 219 PHE A O 1
ATOM 1758 N N . TRP A 1 220 ? 9.612 -2.830 12.258 1.00 97.31 220 TRP A N 1
ATOM 1759 C CA . TRP A 1 220 ? 9.450 -4.263 12.025 1.00 97.31 220 TRP A CA 1
ATOM 1760 C C . TRP A 1 220 ? 9.048 -5.011 13.291 1.00 97.31 220 TRP A C 1
ATOM 1762 O O . TRP A 1 220 ? 8.112 -5.801 13.234 1.00 97.31 220 TRP A O 1
ATOM 1772 N N . ASP A 1 221 ? 9.660 -4.711 14.437 1.00 97.25 221 ASP A N 1
ATOM 1773 C CA . ASP A 1 221 ? 9.289 -5.320 15.718 1.00 97.25 221 ASP A CA 1
ATOM 1774 C C . ASP A 1 221 ? 7.826 -5.027 16.068 1.00 97.25 221 ASP A C 1
ATOM 1776 O O . ASP A 1 221 ? 7.048 -5.949 16.317 1.00 97.25 221 ASP A O 1
ATOM 1780 N N . GLN A 1 222 ? 7.412 -3.759 15.970 1.00 97.25 222 GLN A N 1
ATOM 1781 C CA . GLN A 1 222 ? 6.027 -3.361 16.222 1.00 97.25 222 GLN A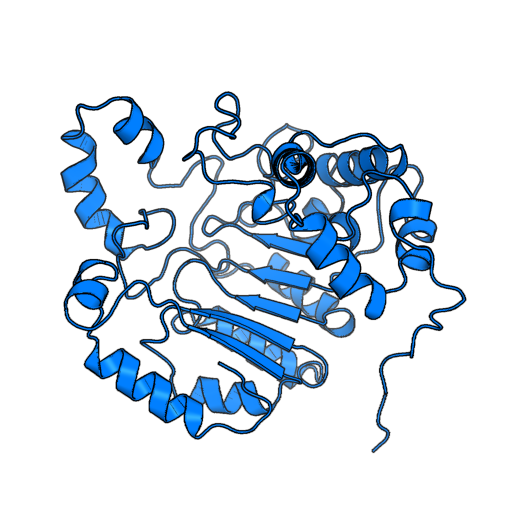 CA 1
ATOM 1782 C C . GLN A 1 222 ? 5.043 -3.985 15.228 1.00 97.25 222 GLN A C 1
ATOM 1784 O O . GLN A 1 222 ? 3.921 -4.312 15.606 1.00 97.25 222 GLN A O 1
ATOM 1789 N N . LEU A 1 223 ? 5.432 -4.153 13.963 1.00 97.62 223 LEU A N 1
ATOM 1790 C CA . LEU A 1 223 ? 4.608 -4.829 12.966 1.00 97.62 223 LEU A CA 1
ATOM 1791 C C . LEU A 1 223 ? 4.495 -6.330 13.273 1.00 97.62 223 LEU A C 1
ATOM 1793 O O . LEU A 1 223 ? 3.406 -6.896 13.180 1.00 97.62 223 LEU A O 1
ATOM 1797 N N . TYR A 1 224 ? 5.593 -6.979 13.662 1.00 98.12 224 TYR A N 1
ATOM 1798 C CA . TYR A 1 224 ? 5.606 -8.408 13.964 1.00 98.12 224 TYR A CA 1
ATOM 1799 C C . TYR A 1 224 ? 4.800 -8.759 15.214 1.00 98.12 224 TYR A C 1
ATOM 1801 O O . TYR A 1 224 ? 4.157 -9.810 15.249 1.00 98.12 224 TYR A O 1
ATOM 1809 N N . ASP A 1 225 ? 4.761 -7.867 16.203 1.00 97.50 225 ASP A N 1
ATOM 1810 C CA . ASP A 1 225 ? 3.903 -8.011 17.383 1.00 97.50 225 ASP A CA 1
ATOM 1811 C C . ASP A 1 225 ? 2.405 -7.986 17.031 1.00 97.50 225 ASP A C 1
ATOM 1813 O O . ASP A 1 225 ? 1.570 -8.461 17.800 1.00 97.50 225 ASP A O 1
ATOM 1817 N N . GLN A 1 226 ? 2.048 -7.474 15.848 1.00 97.69 226 GLN A N 1
ATOM 1818 C CA . GLN A 1 226 ? 0.668 -7.404 15.367 1.00 97.69 226 GLN A CA 1
ATOM 1819 C C . GLN A 1 226 ? 0.235 -8.620 14.543 1.00 97.69 226 GLN A C 1
ATOM 1821 O O . GLN A 1 226 ? -0.960 -8.765 14.288 1.00 97.69 226 GLN A O 1
ATOM 1826 N N . LEU A 1 227 ? 1.143 -9.528 14.163 1.00 98.25 227 LEU A N 1
ATOM 1827 C CA . LEU A 1 227 ? 0.807 -10.711 13.355 1.00 98.25 227 LEU A CA 1
ATOM 1828 C C . LEU A 1 227 ? -0.356 -11.561 13.905 1.00 98.25 227 LEU A C 1
ATOM 1830 O O . LEU A 1 227 ? -1.169 -11.990 13.089 1.00 98.25 227 LEU A O 1
ATOM 1834 N N . PRO A 1 228 ? -0.529 -11.763 15.232 1.00 97.81 228 PRO A N 1
ATOM 1835 C CA . PRO A 1 228 ? -1.703 -12.468 15.763 1.00 97.81 228 PRO A CA 1
ATOM 1836 C C . PRO A 1 228 ? -3.051 -11.837 15.374 1.00 97.81 228 PRO A C 1
ATOM 1838 O O . PRO A 1 228 ? -4.062 -12.534 15.224 1.00 97.81 228 PRO A O 1
ATOM 1841 N N . ASN A 1 229 ? -3.063 -10.516 15.193 1.00 96.69 229 ASN A N 1
ATOM 1842 C CA . ASN A 1 229 ? -4.251 -9.731 14.869 1.00 96.69 229 ASN A CA 1
ATOM 1843 C C . ASN A 1 229 ? -4.468 -9.603 13.357 1.00 96.69 229 ASN A C 1
ATOM 1845 O O . ASN A 1 229 ? -5.591 -9.360 12.915 1.00 96.69 229 ASN A O 1
ATOM 1849 N N . MET A 1 230 ? -3.415 -9.778 12.556 1.00 97.88 230 MET A N 1
ATOM 1850 C CA . MET A 1 230 ? -3.486 -9.580 11.115 1.00 97.88 230 MET A CA 1
ATOM 1851 C C . MET A 1 230 ? -4.369 -10.623 10.437 1.00 97.88 230 MET A C 1
ATOM 1853 O O . MET A 1 230 ? -4.389 -11.804 10.781 1.00 97.88 230 MET A O 1
ATOM 1857 N N . ARG A 1 231 ? -5.115 -10.163 9.437 1.00 98.19 231 ARG A N 1
ATOM 1858 C CA . ARG A 1 231 ? -5.939 -10.999 8.557 1.00 98.19 231 ARG A CA 1
ATOM 1859 C C . ARG A 1 231 ? -5.665 -10.725 7.088 1.00 98.19 231 ARG A C 1
ATOM 1861 O O . ARG A 1 231 ? -5.924 -11.599 6.271 1.00 98.19 231 ARG A O 1
ATOM 1868 N N . GLN A 1 232 ? -5.146 -9.545 6.738 1.00 98.56 232 GLN A N 1
ATOM 1869 C CA . GLN A 1 232 ? -4.739 -9.260 5.366 1.00 98.56 232 GLN A CA 1
ATOM 1870 C C . GLN A 1 232 ? -3.476 -8.399 5.300 1.00 98.56 232 GLN A C 1
ATOM 1872 O O . GLN A 1 232 ? -3.420 -7.315 5.887 1.00 98.56 232 GLN A O 1
ATOM 1877 N N . LEU A 1 233 ? -2.505 -8.866 4.515 1.00 98.69 233 LEU A N 1
ATOM 1878 C CA . LEU A 1 233 ? -1.349 -8.098 4.062 1.00 98.69 233 LEU A CA 1
ATOM 1879 C C . LEU A 1 233 ? -1.569 -7.715 2.598 1.00 98.69 233 LEU A C 1
ATOM 1881 O O . LEU A 1 233 ? -1.668 -8.580 1.732 1.00 98.69 233 LEU A O 1
ATOM 1885 N N . TYR A 1 234 ? -1.651 -6.422 2.315 1.00 98.38 234 TYR A N 1
ATOM 1886 C CA . TYR A 1 234 ? -1.800 -5.869 0.979 1.00 98.38 234 TYR A CA 1
ATOM 1887 C C . TYR A 1 234 ? -0.519 -5.167 0.543 1.00 98.38 234 TYR A C 1
ATOM 1889 O O . TYR A 1 234 ? -0.090 -4.178 1.135 1.00 98.38 234 TYR A O 1
ATOM 1897 N N . PHE A 1 235 ? 0.068 -5.669 -0.535 1.00 98.12 235 PHE A N 1
ATOM 1898 C CA . PHE A 1 235 ? 1.275 -5.137 -1.139 1.00 98.12 235 PHE A CA 1
ATOM 1899 C C . PHE A 1 235 ? 0.966 -4.437 -2.452 1.00 98.12 235 PHE A C 1
ATOM 1901 O O . PHE A 1 235 ? 0.293 -4.989 -3.326 1.00 98.12 235 PHE A O 1
ATOM 1908 N N . ALA A 1 236 ? 1.492 -3.224 -2.595 1.00 93.25 236 ALA A N 1
ATOM 1909 C CA . ALA A 1 236 ? 1.536 -2.493 -3.856 1.00 93.25 236 ALA A CA 1
ATOM 1910 C C . ALA A 1 236 ? 2.529 -1.313 -3.740 1.00 93.25 236 ALA A C 1
ATOM 1912 O O . ALA A 1 236 ? 3.256 -1.212 -2.757 1.00 93.25 236 ALA A O 1
ATOM 1913 N N . GLY A 1 237 ? 2.568 -0.382 -4.702 1.00 84.44 237 GLY A N 1
ATOM 1914 C CA . GLY A 1 237 ? 3.514 0.751 -4.688 1.00 84.44 237 GLY A CA 1
ATOM 1915 C C . GLY A 1 237 ? 4.481 0.656 -5.859 1.00 84.44 237 GLY A C 1
ATOM 1916 O O . GLY A 1 237 ? 4.003 0.632 -6.988 1.00 84.44 237 GLY A O 1
ATOM 1917 N N . GLY A 1 238 ? 5.792 0.580 -5.595 1.00 90.31 238 GLY A N 1
ATOM 1918 C CA . GLY A 1 238 ? 6.734 0.006 -6.561 1.00 90.31 238 GLY A CA 1
ATOM 1919 C C . GLY A 1 238 ? 6.371 -1.451 -6.892 1.00 90.31 238 GLY A C 1
ATOM 1920 O O . GLY A 1 238 ? 5.199 -1.807 -6.971 1.00 90.31 238 GLY A O 1
ATOM 1921 N N . GLU A 1 239 ? 7.349 -2.334 -7.050 1.00 97.12 239 GLU A N 1
ATOM 1922 C CA . GLU A 1 239 ? 7.063 -3.756 -7.259 1.00 97.12 239 GLU A CA 1
ATOM 1923 C C . GLU A 1 239 ? 7.499 -4.566 -6.038 1.00 97.12 239 GLU A C 1
ATOM 1925 O O . GLU A 1 239 ? 8.689 -4.740 -5.786 1.00 97.12 239 GLU A O 1
ATOM 1930 N N . ALA A 1 240 ? 6.527 -5.035 -5.251 1.00 96.81 240 ALA A N 1
ATOM 1931 C CA . ALA A 1 240 ? 6.793 -5.741 -3.997 1.00 96.81 240 ALA A CA 1
ATOM 1932 C C . ALA A 1 240 ? 7.581 -7.035 -4.219 1.00 96.81 240 ALA A C 1
ATOM 1934 O O . ALA A 1 240 ? 8.458 -7.358 -3.423 1.00 96.81 240 ALA A O 1
ATOM 1935 N N . THR A 1 241 ? 7.339 -7.727 -5.335 1.00 96.75 241 THR A N 1
ATOM 1936 C CA . THR A 1 241 ? 7.965 -9.021 -5.632 1.00 96.75 241 THR A CA 1
ATOM 1937 C C . THR A 1 241 ? 9.476 -8.938 -5.880 1.00 96.75 241 THR A C 1
ATOM 1939 O O . THR A 1 241 ? 10.134 -9.974 -5.963 1.00 96.75 241 THR A O 1
ATOM 1942 N N . ILE A 1 242 ? 10.061 -7.737 -5.952 1.00 96.50 242 ILE A N 1
ATOM 1943 C CA . ILE A 1 242 ? 11.509 -7.522 -6.129 1.00 96.50 242 ILE A CA 1
ATOM 1944 C C . ILE A 1 242 ? 12.172 -6.808 -4.936 1.00 96.50 242 ILE A C 1
ATOM 1946 O O . ILE A 1 242 ? 13.285 -6.276 -5.062 1.00 96.50 242 ILE A O 1
ATOM 1950 N N . ILE A 1 243 ? 11.488 -6.740 -3.793 1.00 96.25 243 ILE A N 1
ATOM 1951 C CA . ILE A 1 243 ? 11.948 -6.080 -2.563 1.00 96.25 243 ILE A CA 1
ATOM 1952 C C . ILE A 1 243 ? 12.227 -7.161 -1.518 1.00 96.25 243 ILE A C 1
ATOM 1954 O O . ILE A 1 243 ? 11.348 -7.962 -1.243 1.00 96.25 243 ILE A O 1
ATOM 1958 N N . GLU A 1 244 ? 13.427 -7.216 -0.936 1.00 96.31 244 GLU A N 1
ATOM 1959 C CA . GLU A 1 244 ? 13.797 -8.324 -0.035 1.00 96.31 244 GLU A CA 1
ATOM 1960 C C . GLU A 1 244 ? 13.019 -8.285 1.286 1.00 96.31 244 GLU A C 1
ATOM 1962 O O . GLU A 1 244 ? 12.586 -9.319 1.775 1.00 96.31 244 GLU A O 1
ATOM 1967 N N . GLU A 1 245 ? 12.731 -7.100 1.822 1.00 97.19 245 GLU A N 1
ATOM 1968 C CA . GLU A 1 245 ? 11.965 -6.934 3.059 1.00 97.19 245 GLU A CA 1
ATOM 1969 C C . GLU A 1 245 ? 10.519 -7.440 2.942 1.00 97.19 245 GLU A C 1
ATOM 1971 O O . GLU A 1 245 ? 9.896 -7.793 3.945 1.00 97.19 245 GLU A O 1
ATOM 1976 N N . HIS A 1 246 ? 9.980 -7.517 1.720 1.00 98.12 246 HIS A N 1
ATOM 1977 C CA . HIS A 1 246 ? 8.712 -8.201 1.465 1.00 98.12 246 HIS A CA 1
ATOM 1978 C C . HIS A 1 246 ? 8.832 -9.704 1.752 1.00 98.12 246 HIS A C 1
ATOM 1980 O O . HIS A 1 246 ? 7.988 -10.241 2.469 1.00 98.12 246 HIS A O 1
ATOM 1986 N N . TYR A 1 247 ? 9.897 -10.359 1.281 1.00 98.62 247 TYR A N 1
ATOM 1987 C CA . TYR A 1 247 ? 10.165 -11.773 1.563 1.00 98.62 247 TYR A CA 1
ATOM 1988 C C . TYR A 1 247 ? 10.402 -12.006 3.053 1.00 98.62 247 TYR A C 1
ATOM 1990 O O . TYR A 1 247 ? 9.765 -12.888 3.624 1.00 98.62 247 TYR A O 1
ATOM 1998 N N . THR A 1 248 ? 11.202 -11.154 3.704 1.00 98.38 248 THR A N 1
ATOM 1999 C CA . THR A 1 248 ? 11.442 -11.222 5.153 1.00 98.38 248 THR A CA 1
ATOM 2000 C C . THR A 1 248 ? 10.135 -11.191 5.946 1.00 98.38 248 THR A C 1
ATOM 2002 O O . THR A 1 248 ? 9.949 -11.984 6.867 1.00 98.38 248 THR A O 1
ATOM 2005 N N . LEU A 1 249 ? 9.186 -10.322 5.579 1.00 98.56 249 LEU A N 1
ATOM 2006 C CA . LEU A 1 249 ? 7.879 -10.274 6.237 1.00 98.56 249 LEU A CA 1
ATOM 2007 C C . LEU A 1 249 ? 7.081 -11.570 6.033 1.00 98.56 249 LEU A C 1
ATOM 2009 O O . LEU A 1 249 ? 6.482 -12.070 6.988 1.00 98.56 249 LEU A O 1
ATOM 2013 N N . LEU A 1 250 ? 7.056 -12.124 4.815 1.00 98.88 250 LEU A N 1
ATOM 2014 C CA . LEU A 1 250 ? 6.355 -13.386 4.555 1.00 98.88 250 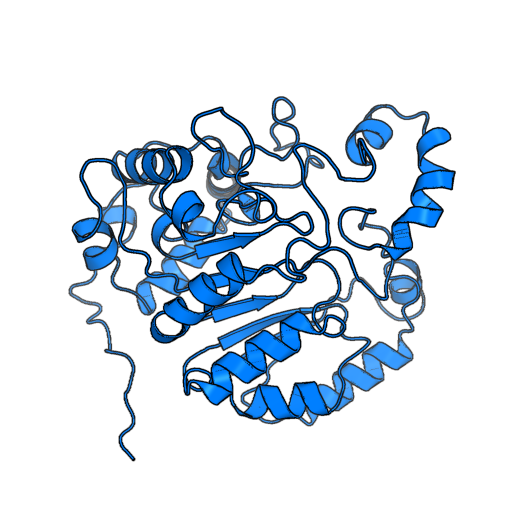LEU A CA 1
ATOM 2015 C C . LEU A 1 250 ? 6.975 -14.544 5.352 1.00 98.88 250 LEU A C 1
ATOM 2017 O O . LEU A 1 250 ? 6.252 -15.325 5.972 1.00 98.88 250 LEU A O 1
ATOM 2021 N N . GLU A 1 251 ? 8.302 -14.619 5.384 1.00 98.81 251 GLU A N 1
ATOM 2022 C CA . GLU A 1 251 ? 9.057 -15.603 6.158 1.00 98.81 251 GLU A CA 1
ATOM 2023 C C . GLU A 1 251 ? 8.790 -15.465 7.661 1.00 98.81 251 GLU A C 1
ATOM 2025 O O . GLU A 1 251 ? 8.556 -16.468 8.333 1.00 98.81 251 GLU A O 1
ATOM 2030 N N . GLU A 1 252 ? 8.727 -14.244 8.197 1.00 98.69 252 GLU A N 1
ATOM 2031 C CA . GLU A 1 252 ? 8.387 -13.995 9.602 1.00 98.69 252 GLU A CA 1
ATOM 2032 C C . GLU A 1 252 ? 6.951 -14.416 9.942 1.00 98.69 252 GLU A C 1
ATOM 2034 O O . GLU A 1 252 ? 6.722 -15.004 11.005 1.00 98.69 252 GLU A O 1
ATOM 2039 N N . CYS A 1 253 ? 5.992 -14.200 9.034 1.00 98.81 253 CYS A N 1
ATOM 2040 C CA . CYS A 1 253 ? 4.624 -14.704 9.196 1.00 98.81 253 CYS A CA 1
ATOM 2041 C C . CYS A 1 253 ? 4.602 -16.234 9.312 1.00 98.81 253 CYS A C 1
ATOM 2043 O O . CYS A 1 253 ? 3.885 -16.782 10.151 1.00 98.81 253 CYS A O 1
ATOM 2045 N N . ILE A 1 254 ? 5.392 -16.932 8.491 1.00 98.81 254 ILE A N 1
ATOM 2046 C CA . ILE A 1 254 ? 5.494 -18.398 8.509 1.00 98.81 254 ILE A CA 1
ATOM 2047 C C . ILE A 1 254 ? 6.207 -18.862 9.779 1.00 98.81 254 ILE A C 1
ATOM 2049 O O . ILE A 1 254 ? 5.679 -19.693 10.519 1.00 98.81 254 ILE A O 1
ATOM 2053 N N . ARG A 1 255 ? 7.379 -18.290 10.074 1.00 98.75 255 ARG A N 1
ATOM 2054 C CA . ARG A 1 255 ? 8.234 -18.654 11.210 1.00 98.75 255 ARG A CA 1
ATOM 2055 C C . ARG A 1 255 ? 7.514 -18.503 12.547 1.00 98.75 255 ARG A C 1
ATOM 2057 O O . ARG A 1 255 ? 7.716 -19.319 13.443 1.00 98.75 255 ARG A O 1
ATOM 2064 N N . ARG A 1 256 ? 6.680 -17.469 12.690 1.00 98.50 256 ARG A N 1
ATOM 2065 C CA . ARG A 1 256 ? 5.890 -17.211 13.905 1.00 98.50 256 ARG A CA 1
ATOM 2066 C C . ARG A 1 256 ? 4.546 -17.949 13.926 1.00 98.50 256 ARG A C 1
ATOM 2068 O O . ARG A 1 256 ? 3.832 -17.857 14.916 1.00 98.50 256 ARG A O 1
ATOM 2075 N N . GLY A 1 257 ? 4.209 -18.703 12.877 1.00 98.50 257 GLY A N 1
ATOM 2076 C CA . GLY A 1 257 ? 3.001 -19.529 12.824 1.00 98.50 257 GLY A CA 1
ATOM 2077 C C . GLY A 1 257 ? 1.712 -18.761 12.519 1.00 98.50 257 GLY A C 1
ATOM 2078 O O . GLY A 1 257 ? 0.635 -19.232 12.876 1.00 98.50 257 GLY A O 1
ATOM 2079 N N . HIS A 1 258 ? 1.806 -17.598 11.865 1.00 98.69 258 HIS A N 1
ATOM 2080 C CA . HIS A 1 258 ? 0.660 -16.738 11.546 1.00 98.69 258 HIS A CA 1
ATOM 2081 C C . HIS A 1 258 ? 0.215 -16.765 10.077 1.00 98.69 258 HIS A C 1
ATOM 2083 O O . HIS A 1 258 ? -0.879 -16.307 9.763 1.00 98.69 258 HIS A O 1
ATOM 2089 N N . ALA A 1 259 ? 1.011 -17.331 9.165 1.00 98.62 259 ALA A N 1
ATOM 2090 C CA . ALA A 1 259 ? 0.689 -17.325 7.733 1.00 98.62 259 ALA A CA 1
ATOM 2091 C C . ALA A 1 259 ? -0.687 -17.950 7.403 1.00 98.62 259 ALA A C 1
ATOM 2093 O O . ALA A 1 259 ? -1.437 -17.415 6.587 1.00 98.62 259 ALA A O 1
ATOM 2094 N N . ASN A 1 260 ? -1.071 -19.027 8.094 1.00 98.12 260 ASN A N 1
ATOM 2095 C CA . ASN A 1 260 ? -2.265 -19.824 7.784 1.00 98.12 260 ASN A CA 1
ATOM 2096 C C . ASN A 1 260 ? -3.621 -19.103 7.950 1.00 98.12 260 ASN A C 1
ATOM 2098 O O . ASN A 1 260 ? -4.633 -19.628 7.493 1.00 98.12 260 ASN A O 1
ATOM 2102 N N . HIS A 1 261 ? -3.661 -17.935 8.597 1.00 97.81 261 HIS A N 1
ATOM 2103 C CA . HIS A 1 261 ? -4.869 -17.113 8.772 1.00 97.81 261 HIS A CA 1
ATOM 2104 C C . HIS A 1 261 ? -4.737 -15.706 8.175 1.00 97.81 261 HIS A C 1
ATOM 2106 O O . HIS A 1 261 ? -5.564 -14.832 8.446 1.00 97.81 261 HIS A O 1
ATOM 2112 N N . ILE A 1 262 ? -3.681 -15.476 7.392 1.00 98.75 262 ILE A N 1
ATOM 2113 C CA . ILE A 1 262 ? -3.434 -14.215 6.704 1.00 98.75 262 ILE A CA 1
ATOM 2114 C C . ILE A 1 262 ? -3.724 -14.406 5.215 1.00 98.75 262 ILE A C 1
ATOM 2116 O O . ILE A 1 262 ? -3.181 -15.299 4.563 1.00 98.75 262 ILE A O 1
ATOM 2120 N N . GLU A 1 263 ? -4.562 -13.528 4.670 1.00 98.62 263 GLU A N 1
ATOM 2121 C CA . GLU A 1 263 ? -4.730 -13.346 3.234 1.00 98.62 263 GLU A CA 1
ATOM 2122 C C . GLU A 1 263 ? -3.651 -12.393 2.704 1.00 98.62 263 GLU A C 1
ATOM 2124 O O . GLU A 1 263 ? -3.464 -11.287 3.214 1.00 98.62 263 GLU A O 1
ATOM 2129 N N . LEU A 1 264 ? -2.956 -12.793 1.646 1.00 98.81 264 LEU A N 1
ATOM 2130 C CA . LEU A 1 264 ? -2.097 -11.895 0.891 1.00 98.81 264 LEU A CA 1
ATOM 2131 C C . LEU A 1 264 ? -2.899 -11.262 -0.237 1.00 98.81 264 LEU A C 1
ATOM 2133 O O . LEU A 1 264 ? -3.614 -11.943 -0.966 1.00 98.81 264 LEU A O 1
ATOM 2137 N N . ARG A 1 265 ? -2.745 -9.959 -0.424 1.00 98.38 265 ARG A N 1
ATOM 2138 C CA . ARG A 1 265 ? -3.289 -9.222 -1.557 1.00 98.38 265 ARG A CA 1
ATOM 2139 C C . ARG A 1 265 ? -2.149 -8.515 -2.269 1.00 98.38 265 ARG A C 1
ATOM 2141 O O . ARG A 1 265 ? -1.334 -7.859 -1.629 1.00 98.38 265 ARG A O 1
ATOM 2148 N N . TYR A 1 266 ? -2.130 -8.582 -3.589 1.00 98.38 266 TYR A N 1
ATOM 2149 C CA . TYR A 1 266 ? -1.167 -7.869 -4.417 1.00 98.38 266 TYR A CA 1
ATOM 2150 C C . TYR A 1 266 ? -1.901 -7.002 -5.428 1.00 98.38 266 TYR A C 1
ATOM 2152 O O . TYR A 1 266 ? -2.881 -7.441 -6.021 1.00 98.38 266 TYR A O 1
ATOM 2160 N N . ASN A 1 267 ? -1.401 -5.789 -5.653 1.00 96.88 267 ASN A N 1
ATOM 2161 C CA . ASN A 1 267 ? -1.498 -5.169 -6.968 1.00 96.88 267 ASN A CA 1
ATOM 2162 C C . ASN A 1 267 ? -0.074 -5.122 -7.516 1.00 96.88 267 ASN A C 1
ATOM 2164 O O . ASN A 1 267 ? 0.747 -4.349 -7.021 1.00 96.88 267 ASN A O 1
ATOM 2168 N N . SER A 1 268 ? 0.205 -5.967 -8.501 1.00 97.38 268 SER A N 1
ATOM 2169 C CA . SER A 1 268 ? 1.549 -6.182 -9.037 1.00 97.38 268 SER A CA 1
ATOM 2170 C C . SER A 1 268 ? 1.542 -6.036 -10.554 1.00 97.38 268 SER A C 1
ATOM 2172 O O . SER A 1 268 ? 0.510 -6.206 -11.213 1.00 97.38 268 SER A O 1
ATOM 2174 N N . ASN A 1 269 ? 2.694 -5.685 -11.122 1.00 96.50 269 ASN A N 1
ATOM 2175 C CA . ASN A 1 269 ? 2.908 -5.754 -12.561 1.00 96.50 269 ASN A CA 1
ATOM 2176 C C . ASN A 1 269 ? 3.141 -7.184 -13.073 1.00 96.50 269 ASN A C 1
ATOM 2178 O O . ASN A 1 269 ? 3.077 -7.391 -14.282 1.00 96.50 269 ASN A O 1
ATOM 2182 N N . GLY A 1 270 ? 3.400 -8.136 -12.169 1.00 95.88 270 GLY A N 1
ATOM 2183 C CA . GLY A 1 270 ? 3.492 -9.566 -12.445 1.00 95.88 270 GLY A CA 1
ATOM 2184 C C . GLY A 1 270 ? 4.637 -9.998 -13.359 1.00 95.88 270 GLY A C 1
ATOM 2185 O O . GLY A 1 270 ? 4.614 -11.126 -13.831 1.00 95.88 270 GLY A O 1
ATOM 2186 N N . ILE A 1 271 ? 5.635 -9.144 -13.612 1.00 95.31 271 ILE A N 1
ATOM 2187 C CA . ILE A 1 271 ? 6.782 -9.481 -14.471 1.00 95.31 271 ILE A CA 1
ATOM 2188 C C . ILE A 1 271 ? 7.735 -10.449 -13.758 1.00 95.31 271 ILE A C 1
ATOM 2190 O O . ILE A 1 271 ? 8.148 -11.454 -14.335 1.00 95.31 271 ILE A O 1
ATOM 2194 N N . GLU A 1 272 ? 8.052 -10.169 -12.492 1.00 94.88 272 GLU A N 1
ATOM 2195 C CA . GLU A 1 272 ? 8.994 -10.952 -11.685 1.00 94.88 272 GLU A CA 1
ATOM 2196 C C . GLU A 1 272 ? 8.245 -11.690 -10.577 1.00 94.88 272 GLU A C 1
ATOM 2198 O O . GLU A 1 272 ? 7.816 -11.089 -9.594 1.00 94.88 272 GLU A O 1
ATOM 2203 N N . ILE A 1 273 ? 8.080 -13.001 -10.737 1.00 96.19 273 ILE A N 1
ATOM 2204 C CA . ILE A 1 273 ? 7.446 -13.883 -9.748 1.00 96.19 273 ILE A CA 1
ATOM 2205 C C . ILE A 1 273 ? 8.390 -15.077 -9.544 1.00 96.19 273 ILE A C 1
ATOM 2207 O O . ILE A 1 273 ? 8.248 -16.089 -10.223 1.00 96.19 273 ILE A O 1
ATOM 2211 N N . PRO A 1 274 ? 9.428 -14.987 -8.702 1.00 96.19 274 PRO A N 1
ATOM 2212 C CA . PRO A 1 274 ? 10.376 -16.091 -8.543 1.00 96.19 274 PRO A CA 1
ATOM 2213 C C . PRO A 1 274 ? 9.716 -17.309 -7.874 1.00 96.19 274 PRO A C 1
ATOM 2215 O O . PRO A 1 274 ? 8.749 -17.153 -7.133 1.00 96.19 274 PRO A O 1
ATOM 2218 N N . ASP A 1 275 ? 10.245 -18.519 -8.093 1.00 97.19 275 ASP A N 1
ATOM 2219 C CA . ASP A 1 275 ? 9.697 -19.752 -7.487 1.00 97.19 275 ASP A CA 1
ATOM 2220 C C . ASP A 1 275 ? 9.619 -19.662 -5.957 1.00 97.19 275 ASP A C 1
ATOM 2222 O O . ASP A 1 275 ? 8.600 -20.033 -5.378 1.00 97.19 275 ASP A O 1
ATOM 2226 N N . ARG A 1 276 ? 10.616 -19.032 -5.313 1.00 97.81 276 ARG A N 1
ATOM 2227 C CA . ARG A 1 276 ? 10.607 -18.774 -3.860 1.00 97.81 276 ARG A CA 1
ATOM 2228 C C . ARG A 1 276 ? 9.339 -18.048 -3.393 1.00 97.81 276 ARG A C 1
ATOM 2230 O O . ARG A 1 276 ? 8.867 -18.277 -2.288 1.00 97.81 276 ARG A O 1
ATOM 2237 N N . LEU A 1 277 ? 8.772 -17.164 -4.221 1.00 98.19 277 LEU A N 1
ATOM 2238 C CA . LEU A 1 277 ? 7.550 -16.442 -3.874 1.00 98.19 277 LEU A CA 1
ATOM 2239 C C . LEU A 1 277 ? 6.331 -17.370 -3.900 1.00 98.19 277 LEU A C 1
ATOM 2241 O O . LEU A 1 277 ? 5.515 -17.328 -2.982 1.00 98.19 277 LEU A O 1
ATOM 2245 N N . LEU A 1 278 ? 6.235 -18.224 -4.923 1.00 97.50 278 LEU A N 1
ATOM 2246 C CA . LEU A 1 278 ? 5.171 -19.224 -5.030 1.00 97.50 278 LEU A CA 1
ATOM 2247 C C . LEU A 1 278 ? 5.247 -20.238 -3.880 1.00 97.50 278 LEU A C 1
ATOM 2249 O O . LEU A 1 278 ? 4.221 -20.612 -3.318 1.00 97.50 278 LEU A O 1
ATOM 2253 N N . GLU A 1 279 ? 6.458 -20.637 -3.487 1.00 97.94 279 GLU A N 1
ATOM 2254 C CA . GLU A 1 279 ? 6.688 -21.501 -2.326 1.00 97.94 279 GLU A CA 1
ATOM 2255 C C . GLU A 1 279 ? 6.166 -20.860 -1.034 1.00 97.94 279 GLU A C 1
ATOM 2257 O O . GLU A 1 279 ? 5.411 -21.500 -0.301 1.00 97.94 279 GLU A O 1
ATOM 2262 N N . LEU A 1 280 ? 6.488 -19.584 -0.789 1.00 98.69 280 LEU A N 1
ATOM 2263 C CA . LEU A 1 280 ? 5.989 -18.844 0.374 1.00 98.69 280 LEU A CA 1
ATOM 2264 C C . LEU A 1 280 ? 4.459 -18.739 0.375 1.00 98.69 280 LEU A C 1
ATOM 2266 O O . LEU A 1 280 ? 3.832 -18.930 1.416 1.00 98.69 280 LEU A O 1
ATOM 2270 N N . TRP A 1 281 ? 3.845 -18.471 -0.780 1.00 98.50 281 TRP A N 1
ATOM 2271 C CA . TRP A 1 281 ? 2.391 -18.339 -0.921 1.00 98.50 281 TRP A CA 1
ATOM 2272 C C . TRP A 1 281 ? 1.609 -19.589 -0.500 1.00 98.50 281 TRP A C 1
ATOM 2274 O O . TRP A 1 281 ? 0.497 -19.451 0.011 1.00 98.50 281 TRP A O 1
ATOM 2284 N N . ASN A 1 282 ? 2.191 -20.788 -0.606 1.00 97.62 282 ASN A N 1
ATOM 2285 C CA . ASN A 1 282 ? 1.551 -22.039 -0.173 1.00 97.62 282 ASN A CA 1
ATOM 2286 C C . ASN A 1 282 ? 1.255 -22.096 1.336 1.00 97.62 282 ASN A C 1
ATOM 2288 O O . ASN A 1 282 ? 0.446 -22.910 1.776 1.00 97.62 282 ASN A O 1
ATOM 2292 N N . HIS A 1 283 ? 1.906 -21.255 2.143 1.00 98.38 283 HIS A N 1
ATOM 2293 C CA . HIS A 1 283 ? 1.697 -21.215 3.591 1.00 98.38 283 HIS A CA 1
ATOM 2294 C C . HIS A 1 283 ? 0.558 -20.284 4.023 1.00 98.38 283 HIS A C 1
ATOM 2296 O O . HIS A 1 283 ? 0.140 -20.333 5.184 1.00 98.38 283 HIS A O 1
ATOM 2302 N N . PHE A 1 284 ? 0.082 -19.420 3.125 1.00 98.75 284 PHE A N 1
ATOM 2303 C CA . PHE A 1 284 ? -0.915 -18.404 3.440 1.00 98.75 284 PHE A CA 1
ATOM 2304 C C . PHE A 1 284 ? -2.333 -18.897 3.187 1.00 98.75 284 PHE A C 1
ATOM 2306 O O . PHE A 1 284 ? -2.572 -19.719 2.301 1.00 98.75 284 PHE A O 1
ATOM 2313 N N . GLN A 1 285 ? -3.288 -18.357 3.951 1.00 98.25 285 GLN A N 1
ATOM 2314 C CA . GLN A 1 285 ? -4.699 -18.742 3.854 1.00 98.25 285 GLN A CA 1
ATOM 2315 C C . GLN A 1 285 ? -5.226 -18.617 2.420 1.00 98.25 285 GLN A C 1
ATOM 2317 O O . GLN A 1 285 ? -5.978 -19.465 1.944 1.00 98.25 285 GLN A O 1
ATOM 2322 N N . ARG A 1 286 ? -4.864 -17.511 1.767 1.00 98.31 286 ARG A N 1
ATOM 2323 C CA . ARG A 1 286 ? -5.278 -17.152 0.414 1.00 98.31 286 ARG A CA 1
ATOM 2324 C C . ARG A 1 286 ? -4.332 -16.096 -0.131 1.00 98.31 286 ARG A C 1
ATOM 2326 O O . ARG A 1 286 ? -3.850 -15.251 0.622 1.00 98.31 286 ARG A O 1
ATOM 2333 N N . VAL A 1 287 ? -4.117 -16.107 -1.435 1.00 98.62 287 VAL A N 1
ATOM 2334 C CA . VAL A 1 287 ? -3.405 -15.071 -2.171 1.00 98.62 287 VAL A CA 1
ATOM 2335 C C . VAL A 1 287 ? -4.335 -14.530 -3.242 1.00 98.62 287 VAL A C 1
ATOM 2337 O O . VAL A 1 287 ? -4.826 -15.281 -4.070 1.00 98.62 287 VAL A O 1
ATOM 2340 N N . ARG A 1 288 ? -4.582 -13.223 -3.222 1.00 98.06 288 ARG A N 1
ATOM 2341 C CA . ARG A 1 288 ? -5.303 -12.496 -4.268 1.00 98.06 288 ARG A CA 1
ATOM 2342 C C . ARG A 1 288 ? -4.320 -11.633 -5.033 1.00 98.06 288 ARG A C 1
ATOM 2344 O O . ARG A 1 288 ? -3.848 -10.616 -4.517 1.00 98.06 288 ARG A O 1
ATOM 2351 N N . PHE A 1 289 ? -3.996 -12.039 -6.244 1.00 97.62 289 PHE A N 1
ATOM 2352 C CA . PHE A 1 289 ? -2.982 -11.424 -7.074 1.00 97.62 289 PHE A CA 1
ATOM 2353 C C . PHE A 1 289 ? -3.623 -10.602 -8.190 1.00 97.62 289 PHE A C 1
ATOM 2355 O O . PHE A 1 289 ? -3.861 -11.091 -9.285 1.00 97.62 289 PHE A O 1
ATOM 2362 N N . HIS A 1 290 ? -3.872 -9.314 -7.944 1.00 96.75 290 HIS A N 1
ATOM 2363 C CA . HIS A 1 290 ? -4.381 -8.448 -9.001 1.00 96.75 290 HIS A CA 1
ATOM 2364 C C . HIS A 1 290 ? -3.262 -8.090 -9.981 1.00 96.75 290 HIS A C 1
ATOM 2366 O O . HIS A 1 290 ? -2.350 -7.308 -9.672 1.00 96.75 290 HIS A O 1
ATOM 2372 N N . PHE A 1 291 ? -3.377 -8.645 -11.183 1.00 94.69 291 PHE A N 1
ATOM 2373 C CA . PHE A 1 291 ? -2.458 -8.403 -12.282 1.00 94.69 291 PHE A CA 1
ATOM 2374 C C . PHE A 1 291 ? -2.763 -7.060 -12.947 1.00 94.69 291 PHE A C 1
ATOM 2376 O O . PHE A 1 291 ? -3.869 -6.807 -13.426 1.00 94.69 291 PHE A O 1
ATOM 2383 N N . SER A 1 292 ? -1.778 -6.170 -12.986 1.00 95.62 292 SER A N 1
ATOM 2384 C CA . SER A 1 292 ? -1.976 -4.838 -13.543 1.00 95.62 292 SER A CA 1
ATOM 2385 C C . SER A 1 292 ? -1.721 -4.831 -15.059 1.00 95.62 292 SER A C 1
ATOM 2387 O O . SER A 1 292 ? -0.570 -4.862 -15.503 1.00 95.62 292 SER A O 1
ATOM 2389 N N . ILE A 1 293 ? -2.799 -4.772 -15.845 1.00 96.25 293 ILE A N 1
ATOM 2390 C CA . ILE A 1 293 ? -2.801 -4.792 -17.316 1.00 96.25 293 ILE A CA 1
ATOM 2391 C C . ILE A 1 293 ? -3.664 -3.632 -17.823 1.00 96.25 293 ILE A C 1
ATOM 2393 O O . ILE A 1 293 ? -4.818 -3.512 -17.420 1.00 96.25 293 ILE A O 1
ATOM 2397 N N . ASP A 1 294 ? -3.117 -2.801 -18.714 1.00 96.50 294 ASP A N 1
ATOM 2398 C CA . ASP A 1 294 ? -3.794 -1.586 -19.203 1.00 96.50 294 ASP A CA 1
ATOM 2399 C C . ASP A 1 294 ? -4.110 -1.635 -20.712 1.00 96.50 294 ASP A C 1
ATOM 2401 O O . ASP A 1 294 ? -4.815 -0.770 -21.234 1.00 96.50 294 ASP A O 1
ATOM 2405 N N . SER A 1 295 ? -3.593 -2.633 -21.438 1.00 97.12 295 SER A N 1
ATOM 2406 C CA . SER A 1 295 ? -3.942 -2.903 -22.838 1.00 97.12 295 SER A CA 1
ATOM 2407 C C . SER A 1 295 ? -3.477 -4.304 -23.271 1.00 97.12 295 SER A C 1
ATOM 2409 O O . SER A 1 295 ? -3.147 -5.132 -22.429 1.00 97.12 295 SER A O 1
ATOM 2411 N N . LEU A 1 296 ? -3.426 -4.570 -24.580 1.00 96.94 296 LEU A N 1
ATOM 2412 C CA . LEU A 1 296 ? -2.931 -5.819 -25.167 1.00 96.94 296 LEU A CA 1
ATOM 2413 C C . LEU A 1 296 ? -1.691 -5.573 -26.037 1.00 96.94 296 LEU A C 1
ATOM 2415 O O . LEU A 1 296 ? -1.585 -4.545 -26.717 1.00 96.94 296 LEU A O 1
ATOM 2419 N N . GLY A 1 297 ? -0.775 -6.544 -26.064 1.00 97.81 297 GLY A N 1
ATOM 2420 C CA . GLY A 1 297 ? 0.388 -6.538 -26.953 1.00 97.81 297 GLY A CA 1
ATOM 2421 C C . GLY A 1 297 ? 1.257 -5.286 -26.809 1.00 97.81 297 GLY A C 1
ATOM 2422 O O . GLY A 1 297 ? 1.455 -4.759 -25.716 1.00 97.81 297 GLY A O 1
ATOM 2423 N N . ALA A 1 298 ? 1.713 -4.761 -27.948 1.00 97.81 298 ALA A N 1
ATOM 2424 C CA . ALA A 1 298 ? 2.594 -3.595 -28.009 1.00 97.81 298 ALA A CA 1
ATOM 2425 C C . ALA A 1 298 ? 2.023 -2.331 -27.335 1.00 97.81 298 ALA A C 1
ATOM 2427 O O . ALA A 1 298 ? 2.789 -1.474 -26.897 1.00 97.81 298 ALA A O 1
ATOM 2428 N N . MET A 1 299 ? 0.695 -2.192 -27.233 1.00 98.19 299 MET A N 1
ATOM 2429 C CA . MET A 1 299 ? 0.097 -1.057 -26.526 1.00 98.19 299 MET A CA 1
ATOM 2430 C C . MET A 1 299 ? 0.303 -1.178 -25.013 1.00 98.19 299 MET A C 1
ATOM 2432 O O . MET A 1 299 ? 0.590 -0.180 -24.354 1.00 98.19 299 ME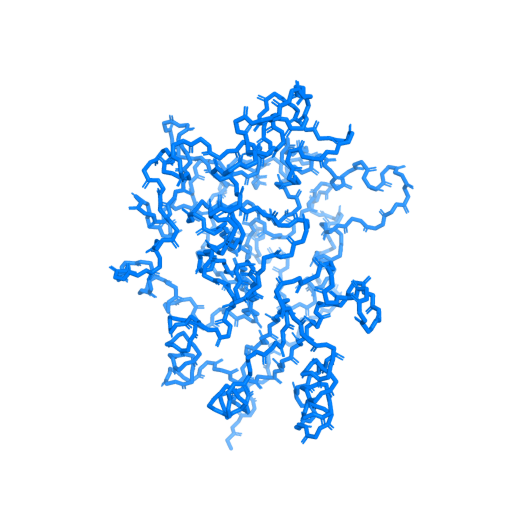T A O 1
ATOM 2436 N N . ASN A 1 300 ? 0.214 -2.390 -24.456 1.00 98.00 300 ASN A N 1
ATOM 2437 C CA . ASN A 1 300 ? 0.528 -2.599 -23.047 1.00 98.00 300 ASN A CA 1
ATOM 2438 C C . ASN A 1 300 ? 2.012 -2.338 -22.782 1.00 98.00 300 ASN A C 1
ATOM 2440 O O . ASN A 1 300 ? 2.338 -1.646 -21.825 1.00 98.00 300 ASN A O 1
ATOM 2444 N N . ASP A 1 301 ? 2.889 -2.812 -23.668 1.00 97.88 301 ASP A N 1
ATOM 2445 C CA . ASP A 1 301 ? 4.339 -2.597 -23.573 1.00 97.88 301 ASP A CA 1
ATOM 2446 C C . ASP A 1 301 ? 4.696 -1.104 -23.604 1.00 97.88 301 ASP A C 1
ATOM 2448 O O . ASP A 1 301 ? 5.589 -0.651 -22.888 1.00 97.88 301 ASP A O 1
ATOM 2452 N N . TYR A 1 302 ? 3.966 -0.317 -24.400 1.00 97.62 302 TYR A N 1
ATOM 2453 C CA . TYR A 1 302 ? 4.094 1.137 -24.432 1.00 97.62 302 TYR A CA 1
ATOM 2454 C C . TYR A 1 302 ? 3.620 1.787 -23.124 1.00 97.62 302 TYR A C 1
ATOM 2456 O O . TYR A 1 302 ? 4.362 2.555 -22.509 1.00 97.62 302 TYR A O 1
ATOM 2464 N N . ILE A 1 303 ? 2.402 1.468 -22.672 1.00 98.06 303 ILE A N 1
ATOM 2465 C CA . ILE A 1 303 ? 1.809 2.061 -21.463 1.00 98.06 303 ILE A CA 1
ATOM 2466 C C . ILE A 1 303 ? 2.604 1.668 -20.211 1.00 98.06 303 ILE A C 1
ATOM 2468 O O . ILE A 1 303 ? 2.824 2.493 -19.324 1.00 98.06 303 ILE A O 1
ATOM 2472 N N . ARG A 1 304 ? 3.057 0.416 -20.140 1.00 97.44 304 ARG A N 1
ATOM 2473 C CA . ARG A 1 304 ? 3.733 -0.202 -18.994 1.00 97.44 304 ARG A CA 1
ATOM 2474 C C . ARG A 1 304 ? 5.196 -0.506 -19.303 1.00 97.44 304 ARG A C 1
ATOM 2476 O O . ARG A 1 304 ? 5.705 -1.575 -18.975 1.00 97.44 304 ARG A O 1
ATOM 2483 N N . HIS A 1 305 ? 5.879 0.416 -19.968 1.00 96.81 305 HIS A N 1
ATOM 2484 C CA . HIS A 1 305 ? 7.270 0.240 -20.383 1.00 96.81 305 HIS A CA 1
ATOM 2485 C C . HIS A 1 305 ? 8.213 -0.044 -19.189 1.00 96.81 305 HIS A C 1
ATOM 2487 O O . HIS A 1 305 ? 8.052 0.585 -18.142 1.00 96.81 305 HIS A O 1
ATOM 2493 N N . PRO A 1 306 ? 9.235 -0.920 -19.315 1.00 96.69 306 PRO A N 1
ATOM 2494 C CA . PRO A 1 306 ? 9.621 -1.702 -20.491 1.00 96.69 306 PRO A CA 1
ATOM 2495 C C . PRO A 1 306 ? 9.029 -3.123 -20.515 1.00 96.69 306 PRO A C 1
ATOM 2497 O O . PRO A 1 306 ? 9.710 -4.044 -20.964 1.00 96.69 306 PRO A O 1
ATOM 2500 N N . SER A 1 307 ? 7.799 -3.332 -20.026 1.00 96.81 307 SER A N 1
ATOM 2501 C CA . SER A 1 307 ? 7.172 -4.662 -20.074 1.00 96.81 307 SER A CA 1
ATOM 2502 C C . SER A 1 307 ? 7.135 -5.230 -21.495 1.00 96.81 307 SER A C 1
ATOM 2504 O O . SER A 1 307 ? 7.212 -4.496 -22.484 1.00 96.81 307 SER A O 1
ATOM 2506 N N . GLN A 1 308 ? 7.075 -6.557 -21.577 1.00 97.81 308 GLN A N 1
ATOM 2507 C CA . GLN A 1 308 ? 6.898 -7.290 -22.821 1.00 97.81 308 GLN A CA 1
ATOM 2508 C C . GLN A 1 308 ? 5.677 -8.188 -22.672 1.00 97.81 308 GLN A C 1
ATOM 2510 O O . GLN A 1 308 ? 5.615 -9.014 -21.760 1.00 97.81 308 GLN A O 1
ATOM 2515 N N . TRP A 1 309 ? 4.726 -8.070 -23.591 1.00 97.75 309 TRP A N 1
ATOM 2516 C CA . TRP A 1 309 ? 3.454 -8.779 -23.512 1.00 97.75 309 TRP A CA 1
ATOM 2517 C C . TRP A 1 309 ? 3.624 -10.295 -23.388 1.00 97.75 309 TRP A C 1
ATOM 2519 O O . TRP A 1 309 ? 2.937 -10.943 -22.605 1.00 97.75 309 TRP A O 1
ATOM 2529 N N . LYS A 1 310 ? 4.608 -10.853 -24.099 1.00 97.50 310 LYS A N 1
ATOM 2530 C CA . LYS A 1 310 ? 4.952 -12.280 -24.032 1.00 97.50 310 LYS A CA 1
ATOM 2531 C C . LYS A 1 310 ? 5.337 -12.743 -22.616 1.00 97.50 310 LYS A C 1
ATOM 2533 O O . LYS A 1 310 ? 5.046 -13.880 -22.259 1.00 97.50 310 LYS A O 1
ATOM 2538 N N . ASP A 1 311 ? 5.981 -11.880 -21.825 1.00 96.44 311 ASP A N 1
ATOM 2539 C CA . ASP A 1 311 ? 6.431 -12.210 -20.470 1.00 96.44 311 ASP A CA 1
ATOM 2540 C C . ASP A 1 311 ? 5.226 -12.183 -19.517 1.00 96.44 311 ASP A C 1
ATOM 2542 O O . ASP A 1 311 ? 5.069 -13.077 -18.691 1.00 96.44 311 ASP A O 1
ATOM 2546 N N . ILE A 1 312 ? 4.309 -11.228 -19.711 1.00 96.38 312 ILE A N 1
ATOM 2547 C CA . ILE A 1 312 ? 3.022 -11.171 -19.000 1.00 96.38 312 ILE A CA 1
ATOM 2548 C C . ILE A 1 312 ? 2.186 -12.423 -19.292 1.00 96.38 312 ILE A C 1
ATOM 2550 O O . ILE A 1 312 ? 1.712 -13.072 -18.363 1.00 96.38 312 ILE A O 1
ATOM 2554 N N . GLU A 1 313 ? 2.040 -12.811 -20.563 1.00 96.62 313 GLU A N 1
ATOM 2555 C CA . GLU A 1 313 ? 1.323 -14.036 -20.943 1.00 96.62 313 GLU A CA 1
ATOM 2556 C C . GLU A 1 313 ? 1.947 -15.291 -20.322 1.00 96.62 313 GLU A C 1
ATOM 2558 O O . GLU A 1 313 ? 1.227 -16.194 -19.895 1.00 96.62 313 GLU A O 1
ATOM 2563 N N . ALA A 1 314 ? 3.280 -15.365 -20.271 1.00 96.94 314 ALA A N 1
ATOM 2564 C CA . ALA A 1 314 ? 3.978 -16.480 -19.643 1.00 96.94 314 ALA A CA 1
ATOM 2565 C C . ALA A 1 314 ? 3.688 -16.555 -18.136 1.00 96.94 314 ALA A C 1
ATOM 2567 O O . ALA A 1 314 ? 3.448 -17.647 -17.622 1.00 96.94 314 ALA A O 1
ATOM 2568 N N . GLN A 1 315 ? 3.656 -15.414 -17.444 1.00 97.06 315 GLN A N 1
ATOM 2569 C CA . GLN A 1 315 ? 3.362 -15.367 -16.011 1.00 97.06 315 GLN A CA 1
ATOM 2570 C C . GLN A 1 315 ? 1.895 -15.675 -15.709 1.00 97.06 315 GLN A C 1
ATOM 2572 O O . GLN A 1 315 ? 1.633 -16.441 -14.789 1.00 97.06 315 GLN A O 1
ATOM 2577 N N . LEU A 1 316 ? 0.945 -15.188 -16.516 1.00 95.62 316 LEU A N 1
ATOM 2578 C CA . LEU A 1 316 ? -0.469 -15.570 -16.398 1.00 95.62 316 LEU A CA 1
ATOM 2579 C C . LEU A 1 316 ? -0.647 -17.091 -16.517 1.00 95.62 316 LEU A C 1
ATOM 2581 O O . LEU A 1 316 ? -1.200 -17.710 -15.616 1.00 95.62 316 LEU A O 1
ATOM 2585 N N . ARG A 1 317 ? -0.070 -17.715 -17.555 1.00 96.00 317 ARG A N 1
ATOM 2586 C CA . ARG A 1 317 ? -0.117 -19.182 -17.724 1.00 96.00 317 ARG A CA 1
ATOM 2587 C C . ARG A 1 317 ? 0.549 -19.937 -16.576 1.00 96.00 317 ARG A C 1
ATOM 2589 O O . ARG A 1 317 ? 0.151 -21.055 -16.264 1.00 96.00 317 ARG A O 1
ATOM 2596 N N . ARG A 1 318 ? 1.600 -19.369 -15.981 1.00 95.88 318 ARG A N 1
ATOM 2597 C CA . ARG A 1 318 ? 2.267 -19.967 -14.821 1.00 95.88 318 ARG A CA 1
ATOM 2598 C C . ARG A 1 318 ? 1.395 -19.882 -13.572 1.00 95.88 318 ARG A C 1
ATOM 2600 O O . ARG A 1 318 ? 1.361 -20.847 -12.817 1.00 95.88 318 ARG A O 1
ATOM 2607 N N . LEU A 1 319 ? 0.676 -18.778 -13.379 1.00 95.19 319 LEU A N 1
ATOM 260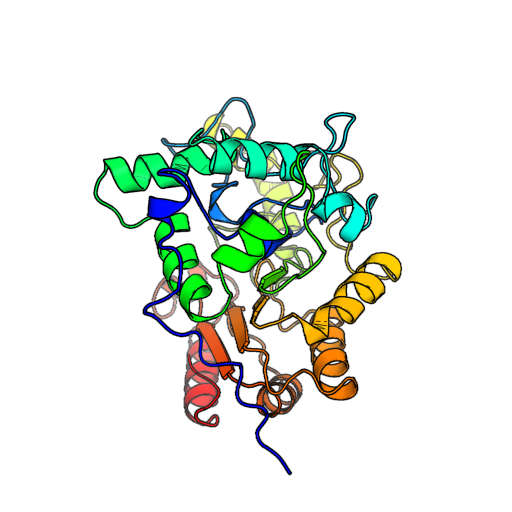8 C CA . LEU A 1 319 ? -0.272 -18.621 -12.277 1.00 95.19 319 LEU A CA 1
ATOM 2609 C C . LEU A 1 319 ? -1.516 -19.510 -12.450 1.00 95.19 319 LEU A C 1
ATOM 2611 O O . LEU A 1 319 ? -1.980 -20.065 -11.460 1.00 95.19 319 LEU A O 1
ATOM 2615 N N . ASP A 1 320 ? -1.978 -19.765 -13.680 1.00 94.81 320 ASP A N 1
ATOM 2616 C CA . ASP A 1 320 ? -3.060 -20.734 -13.960 1.00 94.81 320 ASP A CA 1
ATOM 2617 C C . ASP A 1 320 ? -2.735 -22.163 -13.475 1.00 94.81 320 ASP A C 1
ATOM 2619 O O . ASP A 1 320 ? -3.632 -22.979 -13.273 1.00 94.81 320 ASP A O 1
ATOM 2623 N N . ALA A 1 321 ? -1.448 -22.485 -13.307 1.00 94.50 321 ALA A N 1
ATOM 2624 C CA . ALA A 1 321 ? -0.971 -23.782 -12.829 1.00 94.50 321 ALA A CA 1
ATOM 2625 C C . ALA A 1 321 ? -0.695 -23.816 -11.311 1.00 94.50 321 ALA A C 1
ATOM 2627 O O . ALA A 1 321 ? -0.128 -24.795 -10.818 1.00 94.50 321 ALA A O 1
ATOM 2628 N N . THR A 1 322 ? -1.045 -22.757 -10.573 1.00 95.62 322 THR A N 1
ATOM 2629 C CA . THR A 1 322 ? -0.864 -22.692 -9.114 1.00 95.62 322 THR A CA 1
ATOM 2630 C C . THR A 1 322 ? -2.058 -23.294 -8.354 1.00 95.62 322 THR A C 1
ATOM 2632 O O . THR A 1 322 ? -3.125 -23.471 -8.939 1.00 95.62 322 THR A O 1
ATOM 2635 N N . PRO A 1 323 ? -1.894 -23.684 -7.072 1.00 95.50 323 PRO A N 1
ATOM 2636 C CA . PRO A 1 323 ? -2.996 -24.226 -6.275 1.00 95.50 323 PRO A CA 1
ATOM 2637 C C . PRO A 1 323 ? -4.143 -23.228 -6.047 1.00 95.50 323 PRO A C 1
ATOM 2639 O O . PRO A 1 323 ? -3.928 -22.021 -6.024 1.00 95.50 323 PRO A O 1
ATOM 2642 N N . ASP A 1 324 ? -5.339 -23.748 -5.751 1.00 95.44 324 ASP A N 1
ATOM 2643 C CA . ASP A 1 324 ? -6.589 -22.978 -5.590 1.00 95.44 324 ASP A CA 1
ATOM 2644 C C . ASP A 1 324 ? -6.551 -21.868 -4.521 1.00 95.44 324 ASP A C 1
ATOM 2646 O O . ASP A 1 324 ? -7.426 -21.002 -4.496 1.00 95.44 324 ASP A O 1
ATOM 2650 N N . ASN A 1 325 ? -5.581 -21.885 -3.598 1.00 97.06 325 ASN A N 1
ATOM 2651 C CA . ASN A 1 325 ? -5.428 -20.799 -2.629 1.00 97.06 325 ASN A CA 1
ATOM 2652 C C . ASN A 1 325 ? -4.840 -19.527 -3.264 1.00 97.06 325 ASN A C 1
ATOM 2654 O O . ASN A 1 325 ? -4.902 -18.473 -2.631 1.00 97.06 325 ASN A O 1
ATOM 2658 N N . ILE A 1 326 ? -4.274 -19.612 -4.470 1.00 97.06 326 ILE A N 1
ATOM 2659 C CA . ILE A 1 326 ? -3.749 -18.490 -5.245 1.00 97.06 326 ILE A CA 1
ATOM 2660 C C . ILE A 1 326 ? -4.751 -18.147 -6.347 1.00 97.06 326 ILE A C 1
ATOM 2662 O O . ILE A 1 326 ? -5.068 -18.953 -7.212 1.00 97.06 326 ILE A O 1
ATOM 2666 N N . GLU A 1 327 ? -5.243 -16.916 -6.315 1.00 96.12 327 GLU A N 1
ATOM 2667 C CA . GLU A 1 327 ? -6.266 -16.410 -7.220 1.00 96.12 327 GLU A CA 1
ATOM 2668 C C . GLU A 1 327 ? -5.746 -15.174 -7.944 1.00 96.12 327 GLU A C 1
ATOM 2670 O O . GLU A 1 327 ? -5.231 -14.255 -7.299 1.00 96.12 327 GLU A O 1
ATOM 2675 N N . VAL A 1 328 ? -5.915 -15.137 -9.264 1.00 91.50 328 VAL A N 1
ATOM 2676 C CA . VAL A 1 328 ? -5.519 -14.021 -10.138 1.00 91.50 328 VAL A CA 1
ATOM 2677 C C . VAL A 1 328 ? -6.749 -13.291 -10.651 1.00 91.50 328 VAL A C 1
ATOM 2679 O O . VAL A 1 328 ? -7.668 -13.972 -11.155 1.00 91.50 328 VAL A O 1
#

pLDDT: mean 89.65, std 13.98, range [30.06, 98.88]

Sequence (328 aa):
MTNVDAPRIDENEELRAEAISPTFCILPWIHLSTRPNGHLRLCCTANASSVGATQDKKYGGEVGILKNENGRPANLNETDLLSAWNNQYMRDVRQMMLRGDIPASCLKCFKEEEAGHRSKRNWETEYWSKRVSLRHLVESTDKDGSVPPTITYVDLRLGTKCNLKCVMCSPHDSSLWVGDWNRLYPQIENPELKDLMQWRNKGKVDGATYNWHVDNQAFWDQLYDQLPNMRQLYFAGGEATIIEEHYTLLEECIRRGHANHIELRYNSNGIEIPDRLLELWNHFQRVRFHFSIDSLGAMNDYIRHPSQWKDIEAQLRRLDATPDNIEV

Foldseek 3Di:
DDPPDQDQDDPVPFDDQVNQHPQDFCQLLAEWAAFLQQFTFSDPQLQPQLDDDQDDPPCHSCLGGQAAPVRFGPGLLVHADLCSSFHLRSLVCQVCSSVRHHRPSRVRQVVCVVVVHHGPRNVNSVVCVSPDGPVCSVVQQDPSSDHPPLHAYYHDAQHADAPWDFPPDALSQHVVRPVVCVVVQVVDPPVVVNSSRDCPPVVCPRNTDSNSLPPSVSRVVVVLVNLVNYQEDEYDRHALQPDVVSVVVLVSCVVVPRQQRHEYEYDHCQLDDDVSNLVSLVSHVAYHYRHDADDAAVVRCRRTPVDGRVSVVVRVVVQVPHDPRYHD

Secondary structure (DSSP, 8-state):
----PPP---TTTPPPHHHH-TT--SHHHHEEEB-TTSBBBS-SGGG--S-STTS-TTTTT-TTB-B-TTS-B-BTTTS-HHHHHTSHHHHHHHHHHHHT---GGGHHHHHHHHTT---HHHHHHHHHHTTS-HHHHHHT--TTS-------EEEE---S--S---TT--TTT-TTHHHHHHHHGGG---HHHHHHT--GGGG--TT--TTTTTT-HHHHHHHHTTTTT--EEEE-SS-GGG-HHHHHHHHHHHHTT-GGG-EEEEEE--S---HHHHHHHTTSSEEEEEE---SSHHHHHHHTTT--HHHHHHHHHHHTTS-TTEE-